Protein AF-0000000081257339 (afdb_homodimer)

Secondary structure (DSSP, 8-state):
----S-EEE--SSHHHHHHHHHHHHHHHHHHHHHT---EEEEEEEEEEEEEEEEEEEEEEEEEETTEEEEEEEEEEEEGGGTEEEEEEEEE------------TT----/----S-EEE--SSHHHHHHHHHHHHHHHHHHHHHT---EEEEEEEEEEEEEEEEEEEEEEEEEETTEEEEEEEEEEEEGGGTEEEEEEEEE---------------S--

InterPro domains:
  IPR000010 Cystatin domain [PF00031] (5-92)
  IPR000010 Cystatin domain [SM00043] (2-92)
  IPR000010 Cystatin domain [cd00042] (5-90)
  IPR018073 Proteinase inhibitor I25, cystatin, conserved site [PS00287] (48-61)
  IPR027214 Cystatin [PTHR11413] (2-95)
  IPR046350 Cystatin superfamily [SSF54403] (3-93)

pLDDT: mean 81.62, std 23.86, range [21.56, 98.75]

Nearest PDB structures (foldseek):
  4tx4-assembly1_B  TM=5.744E-01  e=1.547E-09  Vigna unguiculata
  6vlp-assembly1_A  TM=6.249E-01  e=9.585E-09  Humulus lupulus
  6qoz-assembly1_C  TM=5.226E-01  e=5.552E-07  synthetic construct
  4lzi-assembly1_A  TM=4.523E-01  e=8.381E-07  Solanum tuberosum
  7vww-assembly2_C  TM=5.920E-01  e=5.695E-03  Dioscoreophyllum cumminsii

Foldseek 3Di:
DPPAQDKDWDDDDVVQVVVLVVVVVVVVVVCVVPVDDDDDDGDDTDIDGDDDADKDWDWDWDDDVRDIFIKIWIKGDDPVVRDIDTPDIDTPPPPVVPPPPPCVVVPDD/DPPPQDKDWDDDDVVQVVVLVVVVVVVVVVCVVPVDDDDDDGDDTDIDGDDDADKDWDWDWDDDVRDIFIKIWIKGDDPVVRDIDTPDIGTPPCPVPPPPPPVPCVPDD

Organism: NCBI:txid444605

Structure (mmCIF, N/CA/C/O backbone):
data_AF-0000000081257339-model_v1
#
loop_
_entity.id
_entity.type
_entity.pdbx_description
1 polymer 'Cysteine proteinase inhibitor'
#
loop_
_atom_site.group_PDB
_atom_site.id
_atom_site.type_symbol
_atom_site.label_atom_id
_atom_site.label_alt_id
_atom_site.label_comp_id
_atom_site.label_asym_id
_atom_site.label_entity_id
_atom_site.label_seq_id
_atom_site.pdbx_PDB_ins_code
_atom_site.Cartn_x
_atom_site.Cartn_y
_atom_site.Cartn_z
_atom_site.occupancy
_atom_site.B_iso_or_equiv
_atom_site.auth_seq_id
_atom_site.auth_comp_id
_atom_site.auth_asym_id
_atom_site.auth_atom_id
_atom_site.pdbx_PDB_model_num
ATOM 1 N N . MET A 1 1 ? 4.977 6.871 -24.891 1 26.73 1 MET A N 1
ATOM 2 C CA . MET A 1 1 ? 4.746 7.691 -23.703 1 26.73 1 MET A CA 1
ATOM 3 C C . MET A 1 1 ? 5.098 6.926 -22.438 1 26.73 1 MET A C 1
ATOM 5 O O . MET A 1 1 ? 4.707 5.766 -22.281 1 26.73 1 MET A O 1
ATOM 9 N N . ALA A 1 2 ? 6.262 7.129 -21.812 1 33.34 2 ALA A N 1
ATOM 10 C CA . ALA A 1 2 ? 6.918 6.379 -20.75 1 33.34 2 ALA A CA 1
ATOM 11 C C . ALA A 1 2 ? 5.926 5.992 -19.656 1 33.34 2 ALA A C 1
ATOM 13 O O . ALA A 1 2 ? 5.363 6.859 -18.984 1 33.34 2 ALA A O 1
ATOM 14 N N . THR A 1 3 ? 5.117 5.172 -19.922 1 38.06 3 THR A N 1
ATOM 15 C CA . THR A 1 3 ? 4.074 4.855 -18.953 1 38.06 3 THR A CA 1
ATOM 16 C C . THR A 1 3 ? 4.668 4.711 -17.547 1 38.06 3 THR A C 1
ATOM 18 O O . THR A 1 3 ? 5.52 3.852 -17.312 1 38.06 3 THR A O 1
ATOM 21 N N . VAL A 1 4 ? 4.934 5.699 -16.719 1 43.47 4 VAL A N 1
ATOM 22 C CA . VAL A 1 4 ? 5.383 5.852 -15.336 1 43.47 4 VAL A CA 1
ATOM 23 C C . VAL A 1 4 ? 5.023 4.602 -14.531 1 43.47 4 VAL A C 1
ATOM 25 O O . VAL A 1 4 ? 4.273 3.746 -15.008 1 43.47 4 VAL A O 1
ATOM 28 N N . GLY A 1 5 ? 5.402 4.523 -13.258 1 58.09 5 GLY A N 1
ATOM 29 C CA . GLY A 1 5 ? 5.238 3.488 -12.258 1 58.09 5 GLY A CA 1
ATOM 30 C C . GLY A 1 5 ? 3.934 2.727 -12.391 1 58.09 5 GLY A C 1
ATOM 31 O O . GLY A 1 5 ? 3.371 2.268 -11.391 1 58.09 5 GLY A O 1
ATOM 32 N N . GLY A 1 6 ? 3.471 2.83 -13.578 1 68.69 6 GLY A N 1
ATOM 33 C CA . GLY A 1 6 ? 2.152 2.236 -13.727 1 68.69 6 GLY A CA 1
ATOM 34 C C . GLY A 1 6 ? 2.174 0.72 -13.719 1 68.69 6 GLY A C 1
ATOM 35 O O . GLY A 1 6 ? 3.244 0.11 -13.68 1 68.69 6 GLY A O 1
ATOM 36 N N . ILE A 1 7 ? 1.104 0.13 -13.5 1 75.06 7 ILE A N 1
ATOM 37 C CA . ILE A 1 7 ? 0.85 -1.307 -13.5 1 75.06 7 ILE A CA 1
ATOM 38 C C . ILE A 1 7 ? 0.965 -1.849 -14.922 1 75.06 7 ILE A C 1
ATOM 40 O O . ILE A 1 7 ? 0.43 -1.258 -15.867 1 75.06 7 ILE A O 1
ATOM 44 N N . THR A 1 8 ? 1.894 -2.807 -15.156 1 83.5 8 THR A N 1
ATOM 45 C CA . THR A 1 8 ? 2.02 -3.484 -16.438 1 83.5 8 THR A CA 1
ATOM 46 C C . THR A 1 8 ? 1.737 -4.977 -16.297 1 83.5 8 THR A C 1
ATOM 48 O O . THR A 1 8 ? 1.98 -5.559 -15.234 1 83.5 8 THR A O 1
ATOM 51 N N . GLU A 1 9 ? 1.034 -5.484 -17.297 1 82 9 GLU A N 1
ATOM 52 C CA . GLU A 1 9 ? 0.846 -6.93 -17.312 1 82 9 GLU A CA 1
ATOM 53 C C . GLU A 1 9 ? 2.17 -7.656 -17.531 1 82 9 GLU A C 1
ATOM 55 O O . GLU A 1 9 ? 3.01 -7.203 -18.312 1 82 9 GLU A O 1
ATOM 60 N N . VAL A 1 10 ? 2.271 -8.641 -16.703 1 79.25 10 VAL A N 1
ATOM 61 C CA . VAL A 1 10 ? 3.451 -9.469 -16.922 1 79.25 10 VAL A CA 1
ATOM 62 C C . VAL A 1 10 ? 3.189 -10.453 -18.062 1 79.25 10 VAL A C 1
ATOM 64 O O . VAL A 1 10 ? 2.242 -11.234 -18 1 79.25 10 VAL A O 1
ATOM 67 N N . GLU A 1 11 ? 3.729 -10.109 -19.266 1 67.31 11 GLU A N 1
ATOM 68 C CA . GLU A 1 11 ? 3.545 -10.992 -20.422 1 67.31 11 GLU A CA 1
ATOM 69 C C . GLU A 1 11 ? 4.789 -11.836 -20.672 1 67.31 11 GLU A C 1
ATOM 71 O O . GLU A 1 11 ? 5.91 -11.406 -20.375 1 67.31 11 GLU A O 1
ATOM 76 N N . GLY A 1 12 ? 4.609 -13.203 -20.938 1 61.34 12 GLY A N 1
ATOM 77 C CA . GLY A 1 12 ? 5.664 -14.039 -21.5 1 61.34 12 GLY A CA 1
ATOM 78 C C . GLY A 1 12 ? 6.074 -15.172 -20.578 1 61.34 12 GLY A C 1
ATOM 79 O O . GLY A 1 12 ? 5.785 -15.148 -19.391 1 61.34 12 GLY A O 1
ATOM 80 N N . SER A 1 13 ? 6.695 -16.188 -21.219 1 57.25 13 SER A N 1
ATOM 81 C CA . SER A 1 13 ? 7.098 -17.453 -20.625 1 57.25 13 SER A CA 1
ATOM 82 C C . SER A 1 13 ? 8.148 -17.25 -19.531 1 57.25 13 SER A C 1
ATOM 84 O O . SER A 1 13 ? 8.156 -17.969 -18.531 1 57.25 13 SER A O 1
ATOM 86 N N . ALA A 1 14 ? 9.18 -16.562 -19.969 1 52.47 14 ALA A N 1
ATOM 87 C CA . ALA A 1 14 ? 10.289 -16.391 -19.031 1 52.47 14 ALA A CA 1
ATOM 88 C C . ALA A 1 14 ? 9.805 -15.82 -17.703 1 52.47 14 ALA A C 1
ATOM 90 O O . ALA A 1 14 ? 10.242 -16.266 -16.641 1 52.47 14 ALA A O 1
ATOM 91 N N . ASN A 1 15 ? 8.766 -15.086 -17.672 1 68.12 15 ASN A N 1
ATOM 92 C CA . ASN A 1 15 ? 8.273 -14.406 -16.469 1 68.12 15 ASN A CA 1
ATOM 93 C C . ASN A 1 15 ? 7.316 -15.297 -15.68 1 68.12 15 ASN A C 1
ATOM 95 O O . ASN A 1 15 ? 7.043 -15.031 -14.508 1 68.12 15 ASN A O 1
ATOM 99 N N . SER A 1 16 ? 7.434 -16.422 -16.344 1 81.75 16 SER A N 1
ATOM 100 C CA . SER A 1 16 ? 6.477 -17.344 -15.742 1 81.75 16 SER A CA 1
ATOM 101 C C . SER A 1 16 ? 7.094 -18.109 -14.57 1 81.75 16 SER A C 1
ATOM 103 O O . SER A 1 16 ? 6.453 -18.266 -13.531 1 81.75 16 SER A O 1
ATOM 105 N N . LEU A 1 17 ? 8.414 -18.391 -14.734 1 88.44 17 LEU A N 1
ATOM 106 C CA . LEU A 1 17 ? 9.047 -19.125 -13.641 1 88.44 17 LEU A CA 1
ATOM 107 C C . LEU A 1 17 ? 9.172 -18.25 -12.398 1 88.44 17 LEU A C 1
ATOM 109 O O . LEU A 1 17 ? 8.953 -18.703 -11.273 1 88.44 17 LEU A O 1
ATOM 113 N N . GLU A 1 18 ? 9.586 -17.016 -12.617 1 92.44 18 GLU A N 1
ATOM 114 C CA . GLU A 1 18 ? 9.719 -16.078 -11.508 1 92.44 18 GLU A CA 1
ATOM 115 C C . GLU A 1 18 ? 8.367 -15.844 -10.828 1 92.44 18 GLU A C 1
ATOM 117 O O . GLU A 1 18 ? 8.273 -15.875 -9.602 1 92.44 18 GLU A O 1
ATOM 122 N N . ILE A 1 19 ? 7.41 -15.719 -11.641 1 95.88 19 ILE A N 1
ATOM 123 C CA . ILE A 1 19 ? 6.074 -15.438 -11.117 1 95.88 19 ILE A CA 1
ATOM 124 C C . ILE A 1 19 ? 5.559 -16.656 -10.359 1 95.88 19 ILE A C 1
ATOM 126 O O . ILE A 1 19 ? 4.957 -16.531 -9.289 1 95.88 19 ILE A O 1
ATOM 130 N N . ASP A 1 20 ? 5.84 -17.812 -10.922 1 96.12 20 ASP A N 1
ATOM 131 C CA . ASP A 1 20 ? 5.461 -19.047 -10.219 1 96.12 20 ASP A CA 1
ATOM 132 C C . ASP A 1 20 ? 6.148 -19.125 -8.859 1 96.12 20 ASP A C 1
ATOM 134 O O . ASP A 1 20 ? 5.523 -19.516 -7.867 1 96.12 20 ASP A O 1
ATOM 138 N N . SER A 1 21 ? 7.355 -18.797 -8.898 1 96.75 21 SER A N 1
ATOM 139 C CA . SER A 1 21 ? 8.117 -18.828 -7.652 1 96.75 21 SER A CA 1
ATOM 140 C C . SER A 1 21 ? 7.543 -17.859 -6.621 1 96.75 21 SER A C 1
ATOM 142 O O . SER A 1 21 ? 7.438 -18.203 -5.438 1 96.75 21 SER A O 1
ATOM 144 N N . LEU A 1 22 ? 7.199 -16.688 -7.062 1 97.69 22 LEU A N 1
ATOM 145 C CA . LEU A 1 22 ? 6.621 -15.703 -6.156 1 97.69 22 LEU A CA 1
ATOM 146 C C . LEU A 1 22 ? 5.266 -16.172 -5.641 1 97.69 22 LEU A C 1
ATOM 148 O O . LEU A 1 22 ? 4.934 -15.953 -4.469 1 97.69 22 LEU A O 1
ATOM 152 N N . ALA A 1 23 ? 4.496 -16.828 -6.488 1 97.69 23 ALA A N 1
ATOM 153 C CA . ALA A 1 23 ? 3.211 -17.375 -6.066 1 97.69 23 ALA A CA 1
ATOM 154 C C . ALA A 1 23 ? 3.398 -18.453 -5.008 1 97.69 23 ALA A C 1
ATOM 156 O O . ALA A 1 23 ? 2.697 -18.469 -3.994 1 97.69 23 ALA A O 1
ATOM 157 N N . ARG A 1 24 ? 4.348 -19.281 -5.23 1 98.25 24 ARG A N 1
ATOM 158 C CA . ARG A 1 24 ? 4.648 -20.328 -4.262 1 98.25 24 ARG A CA 1
ATOM 159 C C . ARG A 1 24 ? 5.098 -19.734 -2.932 1 98.25 24 ARG A C 1
ATOM 161 O O . ARG A 1 24 ? 4.672 -20.188 -1.866 1 98.25 24 ARG A O 1
ATOM 168 N N . PHE A 1 25 ? 5.883 -18.781 -3.074 1 98.69 25 PHE A N 1
ATOM 169 C CA . PHE A 1 25 ? 6.324 -18.094 -1.87 1 98.69 25 PHE A CA 1
ATOM 170 C C . PHE A 1 25 ? 5.137 -17.547 -1.092 1 98.69 25 PHE A C 1
ATOM 172 O O . PHE A 1 25 ? 5.09 -17.641 0.135 1 98.69 25 PHE A O 1
ATOM 179 N N . ALA A 1 26 ? 4.238 -16.922 -1.753 1 98.69 26 ALA A N 1
ATOM 180 C CA . ALA A 1 26 ? 3.061 -16.328 -1.114 1 98.69 26 ALA A CA 1
ATOM 181 C C . ALA A 1 26 ? 2.215 -17.406 -0.437 1 98.69 26 ALA A C 1
ATOM 183 O O . ALA A 1 26 ? 1.747 -17.219 0.689 1 98.69 26 ALA A O 1
ATOM 184 N N . VAL A 1 27 ? 2.064 -18.5 -1.093 1 98.75 27 VAL A N 1
ATOM 185 C CA . VAL A 1 27 ? 1.274 -19.594 -0.548 1 98.75 27 VAL A CA 1
ATOM 186 C C . VAL A 1 27 ? 1.96 -20.156 0.694 1 98.75 27 VAL A C 1
ATOM 188 O O . VAL A 1 27 ? 1.315 -20.375 1.725 1 98.75 27 VAL A O 1
ATOM 191 N N . ASP A 1 28 ? 3.271 -20.328 0.581 1 98.56 28 ASP A N 1
ATOM 192 C CA . ASP A 1 28 ? 4.035 -20.859 1.71 1 98.56 28 ASP A CA 1
ATOM 193 C C . ASP A 1 28 ? 3.953 -19.906 2.91 1 98.56 28 ASP A C 1
ATOM 195 O O . ASP A 1 28 ? 3.787 -20.359 4.047 1 98.56 28 ASP A O 1
ATOM 199 N N . ASP A 1 29 ? 4.102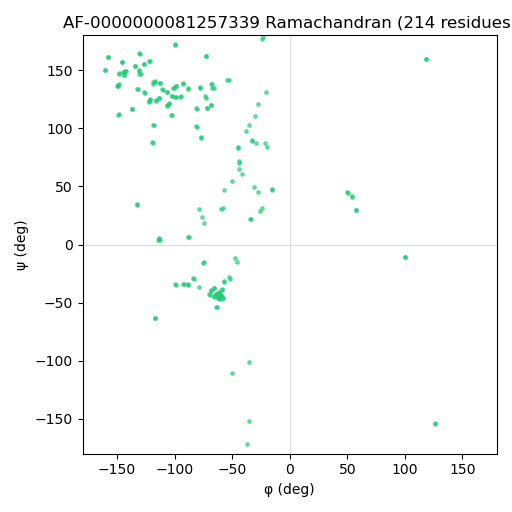 -18.688 2.68 1 98.44 29 ASP A N 1
ATOM 200 C CA . ASP A 1 29 ? 4.02 -17.688 3.736 1 98.44 29 ASP A CA 1
ATOM 201 C C . ASP A 1 29 ? 2.652 -17.719 4.418 1 98.44 29 ASP A C 1
ATOM 203 O O . ASP A 1 29 ? 2.562 -17.672 5.645 1 98.44 29 ASP A O 1
ATOM 207 N N . TYR A 1 30 ? 1.636 -17.812 3.645 1 98.25 30 TYR A N 1
ATOM 208 C CA . TYR A 1 30 ? 0.278 -17.891 4.172 1 98.25 30 TYR A CA 1
ATOM 209 C C . TYR A 1 30 ? 0.088 -19.141 5.016 1 98.25 30 TYR A C 1
ATOM 211 O O . TYR A 1 30 ? -0.471 -19.078 6.113 1 98.25 30 TYR A O 1
ATOM 219 N N . ASN A 1 31 ? 0.562 -20.203 4.465 1 98.25 31 ASN A N 1
ATOM 220 C CA . ASN A 1 31 ? 0.445 -21.453 5.191 1 98.25 31 ASN A CA 1
ATOM 221 C C . ASN A 1 31 ? 1.169 -21.391 6.535 1 98.25 31 ASN A C 1
ATOM 223 O O . ASN A 1 31 ? 0.64 -21.844 7.551 1 98.25 31 ASN A O 1
ATOM 227 N N . LYS A 1 32 ? 2.342 -20.906 6.473 1 98.06 32 LYS A N 1
ATOM 228 C CA . LYS A 1 32 ? 3.135 -20.797 7.691 1 98.06 32 LYS A CA 1
ATOM 229 C C . LYS A 1 32 ? 2.428 -19.938 8.734 1 98.06 32 LYS A C 1
ATOM 231 O O . LYS A 1 32 ? 2.408 -20.281 9.922 1 98.06 32 LYS A O 1
ATOM 236 N N . LYS A 1 33 ? 1.811 -18.922 8.406 1 97.19 33 LYS A N 1
ATOM 237 C CA . LYS A 1 33 ? 1.209 -17.953 9.32 1 97.19 33 LYS A CA 1
ATOM 238 C C . LYS A 1 33 ? -0.166 -18.422 9.789 1 97.19 33 LYS A C 1
ATOM 240 O O . LYS A 1 33 ? -0.603 -18.062 10.883 1 97.19 33 LYS A O 1
ATOM 245 N N . HIS A 1 34 ? -0.823 -19.156 8.969 1 96.06 34 HIS A N 1
ATOM 246 C CA . HIS A 1 34 ? -2.203 -19.516 9.281 1 96.06 34 HIS A CA 1
ATOM 247 C C . HIS A 1 34 ? -2.338 -21.016 9.555 1 96.06 34 HIS A C 1
ATOM 249 O O . HIS A 1 34 ? -3.445 -21.5 9.789 1 96.06 34 HIS A O 1
ATOM 255 N N . ASN A 1 35 ? -1.359 -21.656 9.555 1 96.12 35 ASN A N 1
ATOM 256 C CA . ASN A 1 35 ? -1.378 -23.109 9.742 1 96.12 35 ASN A CA 1
ATOM 257 C C . ASN A 1 35 ? -2.307 -23.781 8.734 1 96.12 35 ASN A C 1
ATOM 259 O O . ASN A 1 35 ? -3.135 -24.609 9.117 1 96.12 35 ASN A O 1
ATOM 263 N N . SER A 1 36 ? -2.246 -23.312 7.566 1 96 36 SER A N 1
ATOM 264 C CA . SER A 1 36 ? -3.004 -23.875 6.457 1 96 36 SER A CA 1
ATOM 265 C C . SER A 1 36 ? -2.129 -24.797 5.598 1 96 36 SER A C 1
ATOM 267 O O . SER A 1 36 ? -0.928 -24.922 5.844 1 96 36 SER A O 1
ATOM 269 N N . MET A 1 37 ? -2.756 -25.484 4.656 1 96.88 37 MET A N 1
ATOM 270 C CA . MET A 1 37 ? -2.023 -26.422 3.803 1 96.88 37 MET A CA 1
ATOM 271 C C . MET A 1 37 ? -2.391 -26.219 2.336 1 96.88 37 MET A C 1
ATOM 273 O O . MET A 1 37 ? -2.543 -27.188 1.592 1 96.88 37 MET A O 1
ATOM 277 N N . LEU A 1 38 ? -2.641 -25.031 1.979 1 98 38 LEU A N 1
ATOM 278 C CA . LEU A 1 38 ? -2.9 -24.734 0.574 1 98 38 LEU A CA 1
ATOM 279 C C . LEU A 1 38 ? -1.775 -25.266 -0.31 1 98 38 LEU A C 1
ATOM 281 O O . LEU A 1 38 ? -0.603 -25.203 0.065 1 98 38 LEU A O 1
ATOM 285 N N . GLU A 1 39 ? -2.184 -25.781 -1.492 1 98.19 39 GLU A N 1
ATOM 286 C CA . GLU A 1 39 ? -1.21 -26.25 -2.475 1 98.19 39 GLU A CA 1
ATOM 287 C C . GLU A 1 39 ? -1.277 -25.422 -3.754 1 98.19 39 GLU A C 1
ATOM 289 O O . GLU A 1 39 ? -2.32 -25.359 -4.406 1 98.19 39 GLU A O 1
ATOM 294 N N . PHE A 1 40 ? -0.16 -24.891 -4.113 1 98.06 40 PHE A N 1
ATOM 295 C CA . PHE A 1 40 ? -0.082 -24.094 -5.332 1 98.06 40 PHE A CA 1
ATOM 296 C C . PHE A 1 40 ? -0.265 -24.969 -6.566 1 98.06 40 PHE A C 1
ATOM 298 O O . PHE A 1 40 ? 0.298 -26.062 -6.645 1 98.06 40 PHE A O 1
ATOM 305 N N . LYS A 1 41 ? -1.06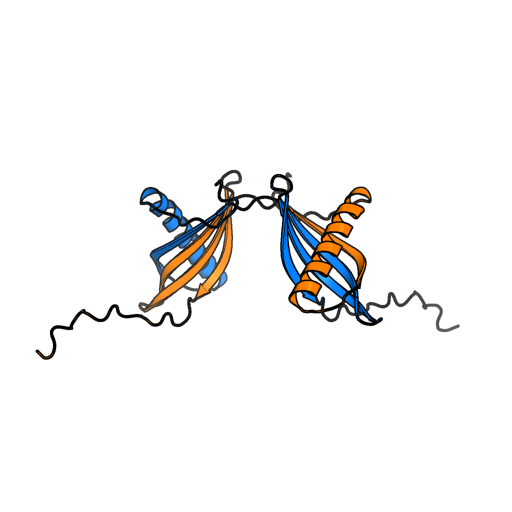1 -24.406 -7.523 1 97.06 41 LYS A N 1
ATOM 306 C CA . LYS A 1 41 ? -1.25 -25.156 -8.766 1 97.06 41 LYS A CA 1
ATOM 307 C C . LYS A 1 41 ? -0.692 -24.391 -9.961 1 97.06 41 LYS A C 1
ATOM 309 O O . LYS A 1 41 ? 0.23 -24.859 -10.633 1 97.06 41 LYS A O 1
ATOM 314 N N . LYS A 1 42 ? -1.271 -23.203 -10.242 1 95.25 42 LYS A N 1
ATOM 315 C CA . LYS A 1 42 ? -0.812 -22.422 -11.391 1 95.25 42 LYS A CA 1
ATOM 316 C C . LYS A 1 42 ? -1.17 -20.953 -11.234 1 95.25 42 LYS A C 1
ATOM 318 O O . LYS A 1 42 ? -2.107 -20.609 -10.508 1 95.25 42 LYS A O 1
ATOM 323 N N . VAL A 1 43 ? -0.447 -20.172 -12.023 1 95.75 43 VAL A N 1
ATOM 324 C CA . VAL A 1 43 ? -0.749 -18.75 -12.109 1 95.75 43 VAL A CA 1
ATOM 325 C C . VAL A 1 43 ? -1.797 -18.5 -13.188 1 95.75 43 VAL A C 1
ATOM 327 O O . VAL A 1 43 ? -1.726 -19.078 -14.273 1 95.75 43 VAL A O 1
ATOM 330 N N . LEU A 1 44 ? -2.811 -17.672 -12.836 1 93.94 44 LEU A N 1
ATOM 331 C CA . LEU A 1 44 ? -3.844 -17.312 -13.805 1 93.94 44 LEU A CA 1
ATOM 332 C C . LEU A 1 44 ? -3.566 -15.945 -14.422 1 93.94 44 LEU A C 1
ATOM 334 O O . LEU A 1 44 ? -3.861 -15.719 -15.594 1 93.94 44 LEU A O 1
ATOM 338 N N . ASN A 1 45 ? -3.031 -15.07 -13.68 1 92.44 45 ASN A N 1
ATOM 339 C CA . ASN A 1 45 ? -2.736 -13.711 -14.109 1 92.44 45 ASN A CA 1
ATOM 340 C C . ASN A 1 45 ? -1.688 -13.055 -13.211 1 92.44 45 ASN A C 1
ATOM 342 O O . ASN A 1 45 ? -1.577 -13.391 -12.031 1 92.44 45 ASN A O 1
ATOM 346 N N . ALA A 1 46 ? -0.944 -12.156 -13.883 1 94.19 46 ALA A N 1
ATOM 347 C CA . ALA A 1 46 ? 0.055 -11.422 -13.102 1 94.19 46 ALA A CA 1
ATOM 348 C C . ALA A 1 46 ? 0.264 -10.016 -13.664 1 94.19 46 ALA A C 1
ATOM 350 O O . ALA A 1 46 ? 0.307 -9.828 -14.883 1 94.19 46 ALA A O 1
ATOM 351 N N . LYS A 1 47 ? 0.358 -9.07 -12.758 1 93.44 47 LYS A N 1
ATOM 352 C CA . LYS A 1 47 ? 0.743 -7.691 -13.055 1 93.44 47 LYS A CA 1
ATOM 353 C C . LYS A 1 47 ? 1.905 -7.242 -12.18 1 93.44 47 LYS A C 1
ATOM 355 O O . LYS A 1 47 ? 2.146 -7.816 -11.117 1 93.44 47 LYS A O 1
ATOM 360 N N . GLN A 1 48 ? 2.574 -6.305 -12.727 1 92.5 48 GLN A N 1
ATOM 361 C CA . GLN A 1 48 ? 3.68 -5.758 -11.945 1 92.5 48 GLN A CA 1
ATOM 362 C C . GLN A 1 48 ? 3.635 -4.234 -11.914 1 92.5 48 GLN A C 1
ATOM 364 O O . GLN A 1 48 ? 3.191 -3.602 -12.883 1 92.5 48 GLN A O 1
ATOM 369 N N . GLN A 1 49 ? 4.125 -3.641 -10.82 1 90.44 49 GLN A N 1
ATOM 370 C CA . GLN A 1 49 ? 4.227 -2.199 -10.625 1 90.44 49 GLN A CA 1
ATOM 371 C C . GLN A 1 49 ? 5.566 -1.818 -10.008 1 90.44 49 GLN A C 1
ATOM 373 O O . GLN A 1 49 ? 5.91 -2.289 -8.922 1 90.44 49 GLN A O 1
ATOM 378 N N . VAL A 1 50 ? 6.215 -1.094 -10.828 1 90.94 50 VAL A N 1
ATOM 379 C CA . VAL A 1 50 ? 7.449 -0.562 -10.266 1 90.94 50 VAL A CA 1
ATOM 380 C C . VAL A 1 50 ? 7.125 0.522 -9.242 1 90.94 50 VAL A C 1
ATOM 382 O O . VAL A 1 50 ? 6.469 1.517 -9.562 1 90.94 50 VAL A O 1
ATOM 385 N N . VAL A 1 51 ? 7.551 0.181 -8.039 1 90.62 51 VAL A N 1
ATOM 386 C CA . VAL A 1 51 ? 7.312 1.125 -6.953 1 90.62 51 VAL A CA 1
ATOM 387 C C . VAL A 1 51 ? 8.617 1.83 -6.586 1 90.62 51 VAL A C 1
ATOM 389 O O . VAL A 1 51 ? 9.625 1.178 -6.32 1 90.62 51 VAL A O 1
ATOM 392 N N . ALA A 1 52 ? 8.57 3.205 -6.699 1 91.94 52 ALA A N 1
ATOM 393 C CA . ALA A 1 52 ? 9.711 4.039 -6.332 1 91.94 52 ALA A CA 1
ATOM 394 C C . ALA A 1 52 ? 9.25 5.355 -5.715 1 91.94 52 ALA A C 1
ATOM 396 O O . ALA A 1 52 ? 8.18 5.867 -6.055 1 91.94 52 ALA A O 1
ATOM 397 N N . GLY A 1 53 ? 10.125 5.832 -4.781 1 93.94 53 GLY A N 1
ATOM 398 C CA . GLY A 1 53 ? 9.812 7.086 -4.117 1 93.94 53 GLY A CA 1
ATOM 399 C C . GLY A 1 53 ? 9.82 6.984 -2.605 1 93.94 53 GLY A C 1
ATOM 400 O O . GLY A 1 53 ? 10.57 6.184 -2.039 1 93.94 53 GLY A O 1
ATOM 401 N N . THR A 1 54 ? 9.055 7.883 -2.045 1 93.56 54 THR A N 1
ATOM 402 C CA . THR A 1 54 ? 8.961 7.914 -0.589 1 93.56 54 THR A CA 1
ATOM 403 C C . THR A 1 54 ? 7.5 7.984 -0.144 1 93.56 54 THR A C 1
ATOM 405 O O . THR A 1 54 ? 6.703 8.734 -0.716 1 93.56 54 THR A O 1
ATOM 408 N N . VAL A 1 55 ? 7.242 7.133 0.811 1 94.19 55 VAL A N 1
ATOM 409 C CA . VAL A 1 55 ? 5.934 7.227 1.451 1 94.19 55 VAL A CA 1
ATOM 410 C C . VAL A 1 55 ? 6.066 7.93 2.799 1 94.19 55 VAL A C 1
ATOM 412 O O . VAL A 1 55 ? 6.898 7.551 3.627 1 94.19 55 VAL A O 1
ATOM 415 N N . TYR A 1 56 ? 5.227 8.938 2.938 1 95.69 56 TYR A N 1
ATOM 416 C CA . TYR A 1 56 ? 5.188 9.672 4.199 1 95.69 56 TYR A CA 1
ATOM 417 C C . TYR A 1 56 ? 3.928 9.336 4.988 1 95.69 56 TYR A C 1
ATOM 419 O O . TYR A 1 56 ? 2.824 9.336 4.438 1 95.69 56 TYR A O 1
ATOM 427 N N . TYR A 1 57 ? 4.164 9.039 6.227 1 96.31 57 TYR A N 1
ATOM 428 C CA . TYR A 1 57 ? 3.092 8.875 7.199 1 96.31 57 TYR A CA 1
ATOM 429 C C . TYR A 1 57 ? 2.99 10.102 8.102 1 96.31 57 TYR A C 1
ATOM 431 O O . TYR A 1 57 ? 3.857 10.32 8.953 1 96.31 57 TYR A O 1
ATOM 439 N N . ILE A 1 58 ? 1.923 10.812 7.922 1 96.5 58 ILE A N 1
ATOM 440 C CA . ILE A 1 58 ? 1.857 12.102 8.594 1 96.5 58 ILE A CA 1
ATOM 441 C C . ILE A 1 58 ? 0.626 12.156 9.492 1 96.5 58 ILE A C 1
ATOM 443 O O . ILE A 1 58 ? -0.49 11.883 9.047 1 96.5 58 ILE A O 1
ATOM 447 N N . THR A 1 59 ? 0.85 12.406 10.781 1 96.56 59 THR A N 1
ATOM 448 C CA . THR A 1 59 ? -0.218 12.727 11.727 1 96.56 59 THR A CA 1
ATOM 449 C C . THR A 1 59 ? -0.313 14.234 11.938 1 96.56 59 THR A C 1
ATOM 451 O O . THR A 1 59 ? 0.693 14.898 12.219 1 96.56 59 THR A O 1
ATOM 454 N N . PHE A 1 60 ? -1.517 14.703 11.75 1 96.44 60 PHE A N 1
ATOM 455 C CA . PHE A 1 60 ? -1.652 16.156 11.812 1 96.44 60 PHE A CA 1
ATOM 456 C C . PHE A 1 60 ? -2.996 16.547 12.406 1 96.44 60 PHE A C 1
ATOM 458 O O . PHE A 1 60 ? -3.936 15.75 12.422 1 96.44 60 PHE A O 1
ATOM 465 N N . GLU A 1 61 ? -3.037 17.719 12.914 1 97.12 61 GLU A N 1
ATOM 466 C CA . GLU A 1 61 ? -4.246 18.328 13.477 1 97.12 61 GLU A CA 1
ATOM 467 C C . GLU A 1 61 ? -4.98 19.156 12.43 1 97.12 61 GLU A C 1
ATOM 469 O O . GLU A 1 61 ? -4.355 19.875 11.648 1 97.12 61 GLU A O 1
ATOM 474 N N . VAL A 1 62 ? -6.281 19.031 12.445 1 97.88 62 VAL A N 1
ATOM 475 C CA . VAL A 1 62 ? -7.133 19.875 11.625 1 97.88 62 VAL A CA 1
ATOM 476 C C . VAL A 1 62 ? -8.25 20.484 12.477 1 97.88 62 VAL A C 1
ATOM 478 O O . VAL A 1 62 ? -8.5 20.016 13.594 1 97.88 62 VAL A O 1
ATOM 481 N N . THR A 1 63 ? -8.844 21.516 11.867 1 97.5 63 THR A N 1
ATOM 482 C CA . THR A 1 63 ? -10.109 22 12.414 1 97.5 63 THR A CA 1
ATOM 483 C C . THR A 1 63 ? -11.266 21.672 11.469 1 97.5 63 THR A C 1
ATOM 485 O O . THR A 1 63 ? -11.117 21.766 10.25 1 97.5 63 THR A O 1
ATOM 488 N N . ASP A 1 64 ? -12.258 21.172 11.992 1 95.25 64 ASP A N 1
ATOM 489 C CA . ASP A 1 64 ? -13.523 20.906 11.32 1 95.25 64 ASP A CA 1
ATOM 490 C C . ASP A 1 64 ? -14.664 21.703 11.961 1 95.25 64 ASP A C 1
ATOM 492 O O . ASP A 1 64 ? -15.219 21.297 12.984 1 95.25 64 ASP A O 1
ATOM 496 N N . GLY A 1 65 ? -15.055 22.766 11.312 1 93.56 65 GLY A N 1
ATOM 497 C CA . GLY A 1 65 ? -16.078 23.609 11.906 1 93.56 65 GLY A CA 1
ATOM 498 C C . GLY A 1 65 ? -15.703 24.125 13.281 1 93.56 65 GLY A C 1
ATOM 499 O O . GLY A 1 65 ? -16.531 24.156 14.188 1 93.56 65 GLY A O 1
ATOM 500 N N . GLY A 1 66 ? -14.516 24.312 13.578 1 92.44 66 GLY A N 1
ATOM 501 C CA . GLY A 1 66 ? -14.047 24.859 14.844 1 92.44 66 GLY A CA 1
ATOM 502 C C . GLY A 1 66 ? -13.555 23.812 15.812 1 92.44 66 GLY A C 1
ATOM 503 O O . GLY A 1 66 ? -12.984 24.125 16.859 1 92.44 66 GLY A O 1
ATOM 504 N N . HIS A 1 67 ? -13.789 22.5 15.547 1 95.31 67 HIS A N 1
ATOM 505 C CA . HIS A 1 67 ? -13.328 21.422 16.422 1 95.31 67 HIS A CA 1
ATOM 506 C C . HIS A 1 67 ? -12.039 20.797 15.891 1 95.31 67 HIS A C 1
ATOM 508 O O . HIS A 1 67 ? -11.914 20.531 14.695 1 95.31 67 HIS A O 1
ATOM 514 N N . LYS A 1 68 ? -11.164 20.594 16.906 1 95.81 68 LYS A N 1
ATOM 515 C CA . LYS A 1 68 ? -9.898 19.969 16.547 1 95.81 68 LYS A CA 1
ATOM 516 C C . LYS A 1 68 ? -10.062 18.469 16.359 1 95.81 68 LYS A C 1
ATOM 518 O O . LYS A 1 68 ? -10.75 17.797 17.141 1 95.81 68 LYS A O 1
ATOM 523 N N . LYS A 1 69 ? -9.453 18.031 15.289 1 96.38 69 LYS A N 1
ATOM 524 C CA . LYS A 1 69 ? -9.375 16.594 15.016 1 96.38 69 LYS A CA 1
ATOM 525 C C . LYS A 1 69 ? -7.965 16.203 14.586 1 96.38 69 LYS A C 1
ATOM 527 O O . LYS A 1 69 ? -7.191 17.031 14.109 1 96.38 69 LYS A O 1
ATOM 532 N N . VAL A 1 70 ? -7.641 14.961 14.836 1 97.19 70 VAL A N 1
ATOM 533 C CA . VAL A 1 70 ? -6.34 14.438 14.438 1 97.19 70 VAL A CA 1
ATOM 534 C C . VAL A 1 70 ? -6.516 13.367 13.359 1 97.19 70 VAL A C 1
ATOM 536 O O . VAL A 1 70 ? -7.305 12.43 13.531 1 97.19 70 VAL A O 1
ATOM 539 N N . TYR A 1 71 ? -5.824 13.594 12.289 1 97.88 71 TYR A N 1
ATOM 540 C CA . TYR A 1 71 ? -5.863 12.648 11.18 1 97.88 71 TYR A CA 1
ATOM 541 C C . TYR A 1 71 ? -4.469 12.133 10.852 1 97.88 71 TYR A C 1
ATOM 543 O O . TYR A 1 71 ? -3.467 12.742 11.227 1 97.88 71 TYR A O 1
ATOM 551 N N . GLU A 1 72 ? -4.457 11.031 10.234 1 97.81 72 GLU A N 1
ATOM 552 C CA . GLU A 1 72 ? -3.254 10.492 9.602 1 97.81 72 GLU A CA 1
ATOM 553 C C . GLU A 1 72 ? -3.441 10.336 8.102 1 97.81 72 GLU A C 1
ATOM 555 O O . GLU A 1 72 ? -4.504 9.906 7.641 1 97.81 72 GLU A O 1
ATOM 560 N N . ALA A 1 73 ? -2.398 10.703 7.414 1 98.25 73 ALA A N 1
ATOM 561 C CA . ALA A 1 73 ? -2.381 10.484 5.969 1 98.25 73 ALA A CA 1
ATOM 562 C C . ALA A 1 73 ? -1.099 9.773 5.539 1 98.25 73 ALA A C 1
ATOM 564 O O . ALA A 1 73 ? -0.045 9.953 6.152 1 98.25 73 ALA A O 1
ATOM 565 N N . LYS A 1 74 ? -1.22 8.938 4.516 1 97.12 74 LYS A N 1
ATOM 566 C CA . LYS A 1 74 ? -0.098 8.367 3.777 1 97.12 74 LYS A CA 1
ATOM 567 C C . LYS A 1 74 ? 0.044 9.008 2.4 1 97.12 74 LYS A C 1
ATOM 569 O O . LYS A 1 74 ? -0.881 8.953 1.588 1 97.12 74 LYS A O 1
ATOM 574 N N . VAL A 1 75 ? 1.196 9.609 2.205 1 97.88 75 VAL A N 1
ATOM 575 C CA . VAL A 1 75 ? 1.413 10.32 0.95 1 97.88 75 VAL A CA 1
ATOM 576 C C . VAL A 1 75 ? 2.625 9.734 0.227 1 97.88 75 VAL A C 1
ATOM 578 O O . VAL A 1 75 ? 3.711 9.641 0.804 1 97.88 75 VAL A O 1
ATOM 581 N N . TRP A 1 76 ? 2.371 9.32 -1.056 1 96.62 76 TRP A N 1
ATOM 582 C CA . TRP A 1 76 ? 3.441 8.805 -1.903 1 96.62 76 TRP A CA 1
ATOM 583 C C . TRP A 1 76 ? 4.008 9.906 -2.795 1 96.62 76 TRP A C 1
ATOM 585 O O . TRP A 1 76 ? 3.256 10.594 -3.492 1 96.62 76 TRP A O 1
ATOM 595 N N . VAL A 1 77 ? 5.414 10.016 -2.693 1 96.38 77 VAL A N 1
ATOM 596 C CA . VAL A 1 77 ? 6.066 11.078 -3.443 1 96.38 77 VAL A CA 1
ATOM 597 C C . VAL A 1 77 ? 7.172 10.5 -4.32 1 96.38 77 VAL A C 1
ATOM 599 O O . VAL A 1 77 ? 7.953 9.656 -3.867 1 96.38 77 VAL A O 1
ATOM 602 N N . LYS A 1 78 ? 7.148 10.891 -5.602 1 94.88 78 LYS A N 1
ATOM 603 C CA . LYS A 1 78 ? 8.242 10.664 -6.539 1 94.88 78 LYS A CA 1
ATOM 604 C C . LYS A 1 78 ? 8.805 11.984 -7.062 1 94.88 78 LYS A C 1
ATOM 606 O O . LYS A 1 78 ? 8.383 12.477 -8.109 1 94.88 78 LYS A O 1
ATOM 611 N N . PRO A 1 79 ? 9.719 12.477 -6.34 1 92.81 79 PRO A N 1
ATOM 612 C CA . PRO A 1 79 ? 10.188 13.82 -6.672 1 92.81 79 PRO A CA 1
ATOM 613 C C . PRO A 1 79 ? 10.695 13.93 -8.109 1 92.81 79 PRO A C 1
ATOM 615 O O . PRO A 1 79 ? 10.523 14.969 -8.75 1 92.81 79 PRO A O 1
ATOM 618 N N . TRP A 1 80 ? 11.258 12.867 -8.633 1 92.44 80 TRP A N 1
ATOM 619 C CA . TRP A 1 80 ? 11.859 12.883 -9.961 1 92.44 80 TRP A CA 1
ATOM 620 C C . TRP A 1 80 ? 10.789 12.883 -11.047 1 92.44 80 TRP A C 1
ATOM 622 O O . TRP A 1 80 ? 11.07 13.203 -12.203 1 92.44 80 TRP A O 1
ATOM 632 N N . LEU A 1 81 ? 9.57 12.57 -10.711 1 92.5 81 LEU A N 1
ATOM 633 C CA . LEU A 1 81 ? 8.453 12.586 -11.648 1 92.5 81 LEU A CA 1
ATOM 634 C C . LEU A 1 81 ? 7.449 13.672 -11.289 1 92.5 81 LEU A C 1
ATOM 636 O O . LEU A 1 81 ? 6.379 13.758 -11.898 1 92.5 81 LEU A O 1
ATOM 640 N N . ASN A 1 82 ? 7.773 14.492 -10.281 1 93.25 82 ASN A N 1
ATOM 641 C CA . ASN A 1 82 ? 6.832 15.484 -9.781 1 93.25 82 ASN A CA 1
ATOM 642 C C . ASN A 1 82 ? 5.461 14.875 -9.5 1 93.25 82 ASN A C 1
ATOM 644 O O . ASN A 1 82 ? 4.438 15.422 -9.898 1 93.25 82 ASN A O 1
ATOM 648 N N . PHE A 1 83 ? 5.551 13.742 -8.852 1 94.75 83 PHE A N 1
ATOM 649 C CA . PHE A 1 83 ? 4.348 12.969 -8.547 1 94.75 83 PHE A CA 1
ATOM 650 C C . PHE A 1 83 ? 4.09 12.938 -7.051 1 94.75 83 PHE A C 1
ATOM 652 O O . PHE A 1 83 ? 5.016 12.766 -6.258 1 94.75 83 PHE A O 1
ATOM 659 N N . LYS A 1 84 ? 2.844 13.07 -6.621 1 96.56 84 LYS A N 1
ATOM 660 C CA . LYS A 1 84 ? 2.387 12.781 -5.262 1 96.56 84 LYS A CA 1
ATOM 661 C C . LYS A 1 84 ? 0.94 12.289 -5.266 1 96.56 84 LYS A C 1
ATOM 663 O O . LYS A 1 84 ? 0.139 12.711 -6.102 1 96.56 84 LYS A O 1
ATOM 668 N N . GLU A 1 85 ? 0.705 11.43 -4.316 1 96.94 85 GLU A N 1
ATOM 669 C CA . GLU A 1 85 ? -0.63 10.852 -4.203 1 96.94 85 GLU A CA 1
ATOM 670 C C . GLU A 1 85 ? -0.96 10.5 -2.756 1 96.94 85 GLU A C 1
ATOM 672 O O . GLU A 1 85 ? -0.128 9.938 -2.043 1 96.94 85 GLU A O 1
ATOM 677 N N . VAL A 1 86 ? -2.211 10.867 -2.422 1 98.19 86 VAL A N 1
ATOM 678 C CA . VAL A 1 86 ? -2.684 10.43 -1.113 1 98.19 86 VAL A CA 1
ATOM 679 C C . VAL A 1 86 ? -3.158 8.984 -1.194 1 98.19 86 VAL A C 1
ATOM 681 O O . VAL A 1 86 ? -4.105 8.672 -1.922 1 98.19 86 VAL A O 1
ATOM 684 N N . GLN A 1 87 ? -2.506 8.125 -0.491 1 96 87 GLN A N 1
ATOM 685 C CA . GLN A 1 87 ? -2.852 6.711 -0.514 1 96 87 GLN A CA 1
ATOM 686 C C . GLN A 1 87 ? -3.85 6.367 0.588 1 96 87 GLN A C 1
ATOM 688 O O . GLN A 1 87 ? -4.645 5.438 0.446 1 96 87 GLN A O 1
ATOM 693 N N . GLU A 1 88 ? -3.744 7.016 1.687 1 96.88 88 GLU A N 1
ATOM 694 C CA . GLU A 1 88 ? -4.637 6.824 2.826 1 96.88 88 GLU A CA 1
ATOM 695 C C . GLU A 1 88 ? -4.906 8.141 3.545 1 96.88 88 GLU A C 1
ATOM 697 O O . GLU A 1 88 ? -4.039 9.016 3.602 1 96.88 88 GLU A O 1
ATOM 702 N N . PHE A 1 89 ? -6.094 8.297 4.059 1 97.88 89 PHE A N 1
ATOM 703 C CA . PHE A 1 89 ? -6.539 9.422 4.875 1 97.88 89 PHE A CA 1
ATOM 704 C C . PHE A 1 89 ? -7.586 8.969 5.887 1 97.88 89 PHE A C 1
ATOM 706 O O . PHE A 1 89 ? -8.68 8.555 5.512 1 97.88 89 PHE A O 1
ATOM 713 N N . LYS A 1 90 ? -7.195 9.008 7.191 1 96.81 90 LYS A N 1
ATOM 714 C CA . LYS A 1 90 ? -8.109 8.43 8.18 1 96.81 90 LYS A CA 1
ATOM 715 C C . LYS A 1 90 ? -8.102 9.242 9.469 1 96.81 90 LYS A C 1
ATOM 717 O O . LYS A 1 90 ? -7.078 9.812 9.844 1 96.81 90 LYS A O 1
ATOM 722 N N . LEU A 1 91 ? -9.258 9.234 10.125 1 96.12 91 LEU A N 1
ATOM 723 C CA . LEU A 1 91 ? -9.383 9.828 11.445 1 96.12 91 LEU A CA 1
ATOM 724 C C . LEU A 1 91 ? -8.695 8.961 12.5 1 96.12 91 LEU A C 1
ATOM 726 O O . LEU A 1 91 ? -8.867 7.738 12.5 1 96.12 91 LEU A O 1
ATOM 730 N N . VAL A 1 92 ? -7.824 9.57 13.242 1 92.5 92 VAL A N 1
ATOM 731 C CA . VAL A 1 92 ? -7.203 8.828 14.336 1 92.5 92 VAL A CA 1
ATOM 732 C C . VAL A 1 92 ? -8.18 8.711 15.5 1 92.5 92 VAL A C 1
ATOM 734 O O . VAL A 1 92 ? -8.734 9.711 15.961 1 92.5 92 VAL A O 1
ATOM 737 N N . ALA A 1 93 ? -8.992 7.582 15.531 1 71.62 93 ALA A N 1
ATOM 738 C CA . ALA A 1 93 ? -9.961 7.418 16.609 1 71.62 93 ALA A CA 1
ATOM 739 C C . ALA A 1 93 ? -9.422 7.961 17.922 1 71.62 93 ALA A C 1
ATOM 741 O O . ALA A 1 93 ? -8.234 8.281 18.031 1 71.62 93 ALA A O 1
ATOM 742 N N . ASP A 1 94 ? -9.891 7.379 19.109 1 52.56 94 ASP A N 1
ATOM 743 C CA . ASP A 1 94 ? -9.875 7.871 20.484 1 52.56 94 ASP A CA 1
ATOM 744 C C . ASP A 1 94 ? -8.453 8.195 20.938 1 52.56 94 ASP A C 1
ATOM 746 O O . ASP A 1 94 ? -7.68 7.297 21.266 1 52.56 94 ASP A O 1
ATOM 750 N N . ALA A 1 95 ? -7.711 8.914 20.094 1 45.66 95 ALA A N 1
ATOM 751 C CA . ALA A 1 95 ? -6.59 9.234 20.969 1 45.66 95 ALA A CA 1
ATOM 752 C C . ALA A 1 95 ? -7.066 9.508 22.391 1 45.66 95 ALA A C 1
ATOM 754 O O . ALA A 1 95 ? -8.07 10.203 22.594 1 45.66 95 ALA A O 1
ATOM 755 N N . PRO A 1 96 ? -7.051 8.703 23.266 1 42.25 96 PRO A N 1
ATOM 756 C CA . PRO A 1 96 ? -7.367 9.391 24.516 1 42.25 96 PRO A CA 1
ATOM 757 C C . PRO A 1 96 ? -6.855 10.828 24.547 1 42.25 96 PRO A C 1
ATOM 759 O O . PRO A 1 96 ? -5.773 11.117 24.031 1 42.25 96 PRO A O 1
ATOM 762 N N . LEU A 1 97 ? -7.609 11.922 24.094 1 39.91 97 LEU A N 1
ATOM 763 C CA . LEU A 1 97 ? -7.16 13.219 24.578 1 39.91 97 LEU A CA 1
ATOM 764 C C . LEU A 1 97 ? -6.211 13.055 25.75 1 39.91 97 LEU A C 1
ATOM 766 O O . LEU A 1 97 ? -6.641 12.695 26.859 1 39.91 97 LEU A O 1
ATOM 770 N N . TYR A 1 98 ? -5.281 12.273 25.75 1 39.31 98 TYR A N 1
ATOM 771 C CA . TYR A 1 98 ? -4.391 12.453 26.891 1 39.31 98 TYR A CA 1
ATOM 772 C C . TYR A 1 98 ? -4.141 13.93 27.172 1 39.31 98 TYR A C 1
ATOM 774 O O . TYR A 1 98 ? -3.568 14.633 26.328 1 39.31 98 TYR A O 1
ATOM 782 N N . VAL A 1 99 ? -5.234 14.766 27.5 1 35.94 99 VAL A N 1
ATOM 783 C CA . VAL A 1 99 ? -4.965 15.891 28.391 1 35.94 99 VAL A CA 1
ATOM 784 C C . VAL A 1 99 ? -3.67 15.641 29.172 1 35.94 99 VAL A C 1
ATOM 786 O O . VAL A 1 99 ? -3.537 14.625 29.859 1 35.94 99 VAL A O 1
ATOM 789 N N . PHE A 1 100 ? -2.619 15.93 28.625 1 33.31 100 PHE A N 1
ATOM 790 C CA . PHE A 1 100 ? -1.511 16.266 29.516 1 33.31 100 PHE A CA 1
ATOM 791 C C . PHE A 1 100 ? -2.025 16.828 30.828 1 33.31 100 PHE A C 1
ATOM 793 O O . PHE A 1 100 ? -2.449 17.984 30.891 1 33.31 100 PHE A O 1
ATOM 800 N N . LYS A 1 101 ? -3.105 16.172 31.484 1 36.16 101 LYS A N 1
ATOM 801 C CA . LYS A 1 101 ? -3.229 16.469 32.906 1 36.16 101 LYS A CA 1
ATOM 802 C C . LYS A 1 101 ? -1.871 16.797 33.531 1 36.16 101 LYS A C 1
ATOM 804 O O . LYS A 1 101 ? -0.958 15.969 33.531 1 36.16 101 LYS A O 1
ATOM 809 N N . SER A 1 102 ? -1.436 18.062 33.5 1 34.56 102 SER A N 1
ATOM 810 C CA . SER A 1 102 ? -0.551 18.781 34.406 1 34.56 102 SER A CA 1
ATOM 811 C C . SER A 1 102 ? -0.485 18.109 35.75 1 34.56 102 SER A C 1
ATOM 813 O O . SER A 1 102 ? -1.43 17.438 36.156 1 34.56 102 SER A O 1
ATOM 815 N N . LEU A 1 103 ? 0.73 17.828 36.406 1 34.84 103 LEU A N 1
ATOM 816 C CA . LEU A 1 103 ? 1.245 17.656 37.781 1 34.84 103 LEU A CA 1
ATOM 817 C C . LEU A 1 103 ? 0.391 18.422 38.781 1 34.84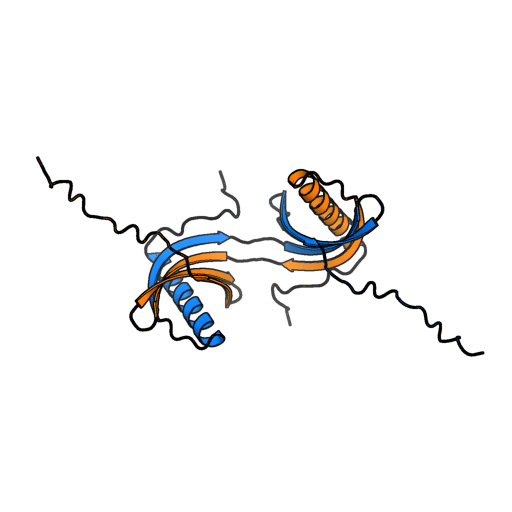 103 LEU A C 1
ATOM 819 O O . LEU A 1 103 ? 0.757 19.516 39.188 1 34.84 103 LEU A O 1
ATOM 823 N N . SER A 1 104 ? -0.916 18.578 38.438 1 32.62 104 SER A N 1
ATOM 824 C CA . SER A 1 104 ? -1.534 19.125 39.625 1 32.62 104 SER A CA 1
ATOM 825 C C . SER A 1 104 ? -1.335 18.219 40.812 1 32.62 104 SER A C 1
ATOM 827 O O . SER A 1 104 ? -2.109 17.281 41.031 1 32.62 104 SER A O 1
ATOM 829 N N . ILE A 1 105 ? -0.241 17.469 40.906 1 32.66 105 ILE A N 1
ATOM 830 C CA . ILE A 1 105 ? -0.021 16.875 42.219 1 32.66 105 ILE A CA 1
ATOM 831 C C . ILE A 1 105 ? -0.25 17.938 43.312 1 32.66 105 ILE A C 1
ATOM 833 O O . ILE A 1 105 ? -0.121 17.641 44.5 1 32.66 105 ILE A O 1
ATOM 837 N N . PHE A 1 106 ? -0.323 19.328 43.062 1 31.19 106 PHE A N 1
ATOM 838 C CA . PHE A 1 106 ? -0.429 20.031 44.312 1 31.19 106 PHE A CA 1
ATOM 839 C C . PHE A 1 106 ? -1.841 19.922 44.906 1 31.19 106 PHE A C 1
ATOM 841 O O . PHE A 1 106 ? -2.717 20.719 44.531 1 31.19 106 PHE A O 1
ATOM 848 N N . ASP A 1 107 ? -2.631 18.906 44.562 1 28.81 107 ASP A N 1
ATOM 849 C CA . ASP A 1 107 ? -3.887 18.859 45.312 1 28.81 107 ASP A CA 1
ATOM 850 C C . ASP A 1 107 ? -3.684 19.312 46.75 1 28.81 107 ASP A C 1
ATOM 852 O O . ASP A 1 107 ? -4.406 20.188 47.25 1 28.81 107 ASP A O 1
ATOM 856 N N . SER A 1 108 ? -3.592 18.359 47.75 1 27.84 108 SER A N 1
ATOM 857 C CA . SER A 1 108 ? -4.109 18.281 49.125 1 27.84 108 SER A CA 1
ATOM 858 C C . SER A 1 108 ? -3.271 19.109 50.094 1 27.84 108 SER A C 1
ATOM 860 O O . SER A 1 108 ? -3.449 19.031 51.312 1 27.84 108 SER A O 1
ATOM 862 N N . ILE A 1 109 ? -2.609 20.266 49.688 1 21.56 109 ILE A N 1
ATOM 863 C CA . ILE A 1 109 ? -2.705 21.234 50.781 1 21.56 109 ILE A CA 1
ATOM 864 C C . ILE A 1 109 ? -4.074 21.906 50.75 1 21.56 109 ILE A C 1
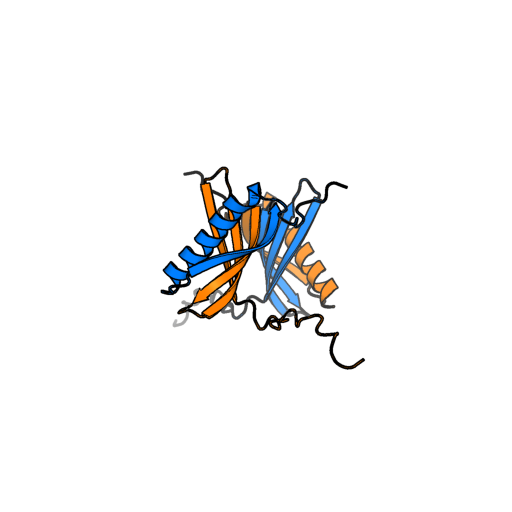ATOM 866 O O . ILE A 1 109 ? -4.621 22.172 49.656 1 21.56 109 ILE A O 1
ATOM 870 N N . MET B 1 1 ? 24.25 -0.431 11.008 1 26.67 1 MET B N 1
ATOM 871 C CA . MET B 1 1 ? 23.594 -1.445 10.188 1 26.67 1 MET B CA 1
ATOM 872 C C . MET B 1 1 ? 22.531 -0.821 9.289 1 26.67 1 MET B C 1
ATOM 874 O O . MET B 1 1 ? 21.75 0.01 9.742 1 26.67 1 MET B O 1
ATOM 878 N N . ALA B 1 2 ? 22.781 -0.61 8 1 33.5 2 ALA B N 1
ATOM 879 C CA . ALA B 1 2 ? 22.031 0.163 7.016 1 33.5 2 ALA B CA 1
ATOM 880 C C . ALA B 1 2 ? 20.531 -0.114 7.121 1 33.5 2 ALA B C 1
ATOM 882 O O . ALA B 1 2 ? 20.078 -1.242 6.898 1 33.5 2 ALA B O 1
ATOM 883 N N . THR B 1 3 ? 19.953 0.314 8.047 1 38.22 3 THR B N 1
ATOM 884 C CA . THR B 1 3 ? 18.547 -0.013 8.234 1 38.22 3 THR B CA 1
ATOM 885 C C . THR B 1 3 ? 17.781 0.134 6.922 1 38.22 3 THR B C 1
ATOM 887 O O . THR B 1 3 ? 17.75 1.215 6.328 1 38.22 3 THR B O 1
ATOM 890 N N . VAL B 1 4 ? 17.703 -0.781 5.977 1 43.41 4 VAL B N 1
ATOM 891 C CA . VAL B 1 4 ? 16.984 -0.96 4.715 1 43.41 4 VAL B CA 1
ATOM 892 C C . VAL B 1 4 ? 15.727 -0.101 4.699 1 43.41 4 VAL B C 1
ATOM 894 O O . VAL B 1 4 ? 15.344 0.469 5.727 1 43.41 4 VAL B O 1
ATOM 897 N N . GLY B 1 5 ? 14.945 -0.113 3.615 1 57.62 5 GLY B N 1
ATOM 898 C CA . GLY B 1 5 ? 13.719 0.592 3.285 1 57.62 5 GLY B CA 1
ATOM 899 C C . GLY B 1 5 ? 12.82 0.814 4.484 1 57.62 5 GLY B C 1
ATOM 900 O O . GLY B 1 5 ? 11.594 0.858 4.348 1 57.62 5 GLY B O 1
ATOM 901 N N . GLY B 1 6 ? 13.469 0.751 5.555 1 68.94 6 GLY B N 1
ATOM 902 C CA . GLY B 1 6 ? 12.648 0.81 6.75 1 68.94 6 GLY B CA 1
ATOM 903 C C . GLY B 1 6 ? 12.078 2.189 7.016 1 68.94 6 GLY B C 1
ATOM 904 O O . GLY B 1 6 ? 12.391 3.145 6.301 1 68.94 6 GLY B O 1
ATOM 905 N N . ILE B 1 7 ? 11.125 2.273 7.789 1 75 7 ILE B N 1
ATOM 906 C CA . ILE B 1 7 ? 10.445 3.477 8.258 1 75 7 ILE B CA 1
ATOM 907 C C . ILE B 1 7 ? 11.383 4.277 9.164 1 75 7 ILE B C 1
ATOM 909 O O . ILE B 1 7 ? 12.047 3.715 10.039 1 75 7 ILE B O 1
ATOM 913 N N . THR B 1 8 ? 11.68 5.535 8.789 1 83.75 8 THR B N 1
ATOM 914 C CA . THR B 1 8 ? 12.469 6.438 9.617 1 83.75 8 THR B CA 1
ATOM 915 C C . THR B 1 8 ? 11.641 7.652 10.031 1 83.75 8 THR B C 1
ATOM 917 O O . THR B 1 8 ? 10.742 8.078 9.305 1 83.75 8 THR B O 1
ATOM 920 N N . GLU B 1 9 ? 11.852 8.039 11.289 1 82.19 9 GLU B N 1
ATOM 921 C CA . GLU B 1 9 ? 11.211 9.273 11.711 1 82.19 9 GLU B CA 1
ATOM 922 C C . GLU B 1 9 ? 11.797 10.484 10.984 1 82.19 9 GLU B C 1
ATOM 924 O O . GLU B 1 9 ? 13.008 10.531 10.734 1 82.19 9 GLU B O 1
ATOM 929 N N . VAL B 1 10 ? 10.836 11.25 10.586 1 79.5 10 VAL B N 1
ATOM 930 C CA . VAL B 1 10 ? 11.312 12.492 9.992 1 79.5 10 VAL B CA 1
ATOM 931 C C . VAL B 1 10 ? 11.656 13.5 11.086 1 79.5 10 VAL B C 1
ATOM 933 O O . VAL B 1 10 ? 10.805 13.844 11.906 1 79.5 10 VAL B O 1
ATOM 936 N N . GLU B 1 11 ? 12.984 13.641 11.367 1 67.81 11 GLU B N 1
ATOM 937 C CA . GLU B 1 11 ? 13.422 14.578 12.398 1 67.81 11 GLU B CA 1
ATOM 938 C C . GLU B 1 11 ? 13.953 15.867 11.773 1 67.81 11 GLU B C 1
ATOM 940 O O . GLU B 1 11 ? 14.492 15.852 10.664 1 67.81 11 GLU B O 1
ATOM 945 N N . GLY B 1 12 ? 13.547 17.078 12.328 1 61.62 12 GLY B N 1
ATOM 946 C CA . GLY B 1 12 ? 14.219 18.328 12.039 1 61.62 12 GLY B CA 1
ATOM 947 C C . GLY B 1 12 ? 13.312 19.344 11.367 1 61.62 12 GLY B C 1
ATOM 948 O O . GLY B 1 12 ? 12.258 19 10.836 1 61.62 12 GLY B O 1
ATOM 949 N N . SER B 1 13 ? 13.742 20.609 11.477 1 57.41 13 SER B N 1
ATOM 950 C CA . SER B 1 13 ? 13.023 21.812 11.039 1 57.41 13 SER B CA 1
ATOM 951 C C . SER B 1 13 ? 12.836 21.812 9.523 1 57.41 13 SER B C 1
ATOM 953 O O . SER B 1 13 ? 11.805 22.266 9.023 1 57.41 13 SER B O 1
ATOM 955 N N . ALA B 1 14 ? 13.961 21.656 8.883 1 52.38 14 ALA B N 1
ATOM 956 C CA . ALA B 1 14 ? 13.906 21.734 7.426 1 52.38 14 ALA B CA 1
ATOM 957 C C . ALA B 1 14 ? 12.844 20.797 6.859 1 52.38 14 ALA B C 1
ATOM 959 O O . ALA B 1 14 ? 12.109 21.156 5.941 1 52.38 14 ALA B O 1
ATOM 960 N N . ASN B 1 15 ? 12.562 19.734 7.473 1 68.12 15 ASN B N 1
ATOM 961 C CA . ASN B 1 15 ? 11.648 18.703 6.98 1 68.12 15 ASN B CA 1
ATOM 962 C C . ASN B 1 15 ? 10.211 19 7.387 1 68.12 15 ASN B C 1
ATOM 964 O O . ASN B 1 15 ? 9.273 18.438 6.82 1 68.12 15 ASN B O 1
ATOM 968 N N . SER B 1 16 ? 10.352 20.188 7.926 1 81.44 16 SER B N 1
ATOM 969 C CA . SER B 1 16 ? 9.047 20.562 8.461 1 81.44 16 SER B CA 1
ATOM 970 C C . SER B 1 16 ? 8.195 21.266 7.41 1 81.44 16 SER B C 1
ATOM 972 O O . SER B 1 16 ? 7 20.969 7.285 1 81.44 16 SER B O 1
ATOM 974 N N . LEU B 1 17 ? 8.891 22.062 6.555 1 88.5 17 LEU B N 1
ATOM 975 C CA . LEU B 1 17 ? 8.109 22.766 5.543 1 88.5 17 LEU B CA 1
ATOM 976 C C . LEU B 1 17 ? 7.566 21.781 4.508 1 88.5 17 LEU B C 1
ATOM 978 O O . LEU B 1 17 ? 6.418 21.906 4.07 1 88.5 17 LEU B O 1
ATOM 982 N N . GLU B 1 18 ? 8.414 20.859 4.105 1 92.5 18 GLU B N 1
ATOM 983 C CA . GLU B 1 18 ? 7.984 19.859 3.135 1 92.5 18 GLU B CA 1
ATOM 984 C C . GLU B 1 18 ? 6.852 19 3.691 1 92.5 18 GLU B C 1
ATOM 986 O O . GLU B 1 18 ? 5.852 18.766 3.01 1 92.5 18 GLU B O 1
ATOM 991 N N . ILE B 1 19 ? 7.016 18.672 4.895 1 95.94 19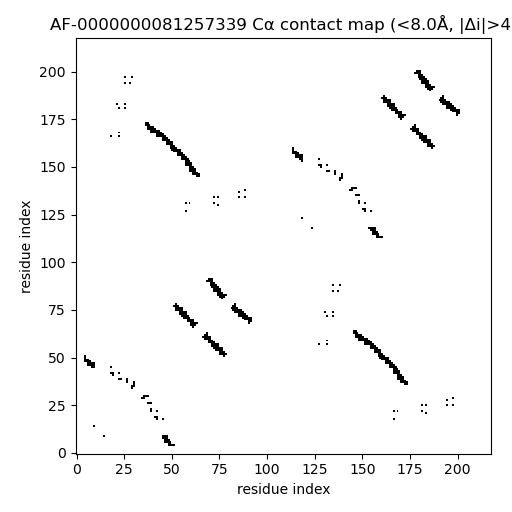 ILE B N 1
ATOM 992 C CA . ILE B 1 19 ? 6.02 17.812 5.531 1 95.94 19 ILE B CA 1
ATOM 993 C C . ILE B 1 19 ? 4.711 18.578 5.695 1 95.94 19 ILE B C 1
ATOM 995 O O . ILE B 1 19 ? 3.631 18.031 5.465 1 95.94 19 ILE B O 1
ATOM 999 N N . ASP B 1 20 ? 4.855 19.844 6.047 1 96.12 20 ASP B N 1
ATOM 1000 C CA . ASP B 1 20 ? 3.66 20.672 6.141 1 96.12 20 ASP B CA 1
ATOM 1001 C C . ASP B 1 20 ? 2.945 20.766 4.793 1 96.12 20 ASP B C 1
ATOM 1003 O O . ASP B 1 20 ? 1.717 20.688 4.73 1 96.12 20 ASP B O 1
ATOM 1007 N N . SER B 1 21 ? 3.734 20.922 3.82 1 96.75 21 SER B N 1
ATOM 1008 C CA . SER B 1 21 ? 3.164 21.016 2.48 1 96.75 21 SER B CA 1
ATOM 1009 C C . SER B 1 21 ? 2.443 19.734 2.094 1 96.75 21 SER B C 1
ATOM 1011 O O . SER B 1 21 ? 1.359 19.781 1.508 1 96.75 21 SER B O 1
ATOM 1013 N N . LEU B 1 22 ? 3.037 18.609 2.41 1 97.69 22 LEU B N 1
ATOM 1014 C CA . LEU B 1 22 ? 2.418 17.328 2.098 1 97.69 22 LEU B CA 1
ATOM 1015 C C . LEU B 1 22 ? 1.137 17.141 2.9 1 97.69 22 LEU B C 1
ATOM 1017 O O . LEU B 1 22 ? 0.152 16.609 2.387 1 97.69 22 LEU B O 1
ATOM 1021 N N . ALA B 1 23 ? 1.135 17.594 4.129 1 97.69 23 ALA B N 1
ATOM 1022 C CA . ALA B 1 23 ? -0.068 17.531 4.953 1 97.69 23 ALA B CA 1
ATOM 1023 C C . ALA B 1 23 ? -1.187 18.391 4.367 1 97.69 23 ALA B C 1
ATOM 1025 O O . ALA B 1 23 ? -2.334 17.938 4.273 1 97.69 23 ALA B O 1
ATOM 1026 N N . ARG B 1 24 ? -0.82 19.531 3.939 1 98.25 24 ARG B N 1
ATOM 1027 C CA . ARG B 1 24 ? -1.801 20.422 3.314 1 98.25 24 ARG B CA 1
ATOM 1028 C C . ARG B 1 24 ? -2.352 19.797 2.033 1 98.25 24 ARG B C 1
ATOM 1030 O O . ARG B 1 24 ? -3.559 19.844 1.785 1 98.25 24 ARG B O 1
ATOM 1037 N N . PHE B 1 25 ? -1.477 19.266 1.34 1 98.69 25 PHE B N 1
ATOM 1038 C CA . PHE B 1 25 ? -1.899 18.594 0.121 1 98.69 25 PHE B CA 1
ATOM 1039 C C . PHE B 1 25 ? -2.906 17.5 0.436 1 98.69 25 PHE B C 1
ATOM 1041 O O . PHE B 1 25 ? -3.906 17.344 -0.27 1 98.69 25 PHE B O 1
ATOM 1048 N N . ALA B 1 26 ? -2.641 16.703 1.414 1 98.69 26 ALA B N 1
ATOM 1049 C CA . ALA B 1 26 ? -3.523 15.609 1.801 1 98.69 26 ALA B CA 1
ATOM 1050 C C . ALA B 1 26 ? -4.891 16.125 2.234 1 98.69 26 ALA B C 1
ATOM 1052 O O . ALA B 1 26 ? -5.922 15.57 1.857 1 98.69 26 ALA B O 1
ATOM 1053 N N . VAL B 1 27 ? -4.895 17.188 2.961 1 98.75 27 VAL B N 1
ATOM 1054 C CA . VAL B 1 27 ? -6.141 17.781 3.439 1 98.75 27 VAL B CA 1
ATOM 1055 C C . VAL B 1 27 ? -6.945 18.312 2.256 1 98.75 27 VAL B C 1
ATOM 1057 O O . VAL B 1 27 ? -8.148 18.062 2.15 1 98.75 27 VAL B O 1
ATOM 1060 N N . ASP B 1 28 ? -6.23 19 1.359 1 98.56 28 ASP B N 1
ATOM 1061 C CA . ASP B 1 28 ? -6.891 19.547 0.18 1 98.56 28 ASP B CA 1
ATOM 1062 C C . ASP B 1 28 ? -7.492 18.438 -0.681 1 98.56 28 ASP B C 1
ATOM 1064 O O . ASP B 1 28 ? -8.617 18.562 -1.171 1 98.56 28 ASP B O 1
ATOM 1068 N N . ASP B 1 29 ? -6.773 17.422 -0.889 1 98.44 29 ASP B N 1
ATOM 1069 C CA . ASP B 1 29 ? -7.242 16.297 -1.673 1 98.44 29 ASP B CA 1
ATOM 1070 C C . ASP B 1 29 ? -8.492 15.672 -1.051 1 98.44 29 ASP B C 1
ATOM 1072 O O . ASP B 1 29 ? -9.453 15.359 -1.756 1 98.44 29 ASP B O 1
ATOM 1076 N N . TYR B 1 30 ? -8.469 15.508 0.215 1 98.25 30 TYR B N 1
ATOM 1077 C CA . TYR B 1 30 ? -9.609 14.953 0.935 1 98.25 30 TYR B CA 1
ATOM 1078 C C . TYR B 1 30 ? -10.828 15.859 0.799 1 98.25 30 TYR B C 1
ATOM 1080 O O . TYR B 1 30 ? -11.938 15.383 0.53 1 98.25 30 TYR B O 1
ATOM 1088 N N . ASN B 1 31 ? -10.562 17.109 0.983 1 98.31 31 ASN B N 1
ATOM 1089 C CA . ASN B 1 31 ? -11.656 18.062 0.866 1 98.31 31 ASN B CA 1
ATOM 1090 C C . ASN B 1 31 ? -12.281 18.047 -0.527 1 98.31 31 ASN B C 1
ATOM 1092 O O . ASN B 1 31 ? -13.5 18.062 -0.667 1 98.31 31 ASN B O 1
ATOM 1096 N N . LYS B 1 32 ? -11.422 18.062 -1.479 1 98.06 32 LYS B N 1
ATOM 1097 C CA . LYS B 1 32 ? -11.898 18.047 -2.859 1 98.06 32 LYS B CA 1
ATOM 1098 C C . LYS B 1 32 ? -12.742 16.797 -3.135 1 98.06 32 LYS B C 1
ATOM 1100 O O . LYS B 1 32 ? -13.781 16.875 -3.787 1 98.06 32 LYS B O 1
ATOM 1105 N N . LYS B 1 33 ? -12.445 15.695 -2.652 1 97.12 33 LYS B N 1
ATOM 1106 C CA . LYS B 1 33 ? -13.086 14.422 -2.951 1 97.12 33 LYS B CA 1
ATOM 1107 C C . LYS B 1 33 ? -14.336 14.227 -2.105 1 97.12 33 LYS B C 1
ATOM 1109 O O . LYS B 1 33 ? -15.273 13.531 -2.521 1 97.12 33 LYS B O 1
ATOM 1114 N N . HIS B 1 34 ? -14.359 14.797 -0.961 1 96.06 34 HIS B N 1
ATOM 1115 C CA . HIS B 1 34 ? -15.453 14.531 -0.04 1 96.06 34 HIS B CA 1
ATOM 1116 C C . HIS B 1 34 ? -16.297 15.781 0.193 1 96.06 34 HIS B C 1
ATOM 1118 O O . HIS B 1 34 ? -17.234 15.758 0.994 1 96.06 34 HIS B O 1
ATOM 1124 N N . ASN B 1 35 ? -16.016 16.734 -0.424 1 96.19 35 ASN B N 1
ATOM 1125 C CA . ASN B 1 35 ? -16.703 18.016 -0.238 1 96.19 35 ASN B CA 1
ATOM 1126 C C . ASN B 1 35 ? -16.688 18.453 1.222 1 96.19 35 ASN B C 1
ATOM 1128 O O . ASN B 1 35 ? -17.719 18.812 1.78 1 96.19 35 ASN B O 1
ATOM 1132 N N . SER B 1 36 ? -15.586 18.266 1.812 1 96 36 SER B N 1
ATOM 1133 C CA . SER B 1 36 ? -15.352 18.703 3.186 1 96 36 SER B CA 1
ATOM 1134 C C . SER B 1 36 ? -14.578 20.016 3.23 1 96 36 SER B C 1
ATOM 1136 O O . SER B 1 36 ? -14.172 20.547 2.191 1 96 36 SER B O 1
ATOM 1138 N N . MET B 1 37 ? -14.453 20.594 4.434 1 96.94 37 MET B N 1
ATOM 1139 C CA . MET B 1 37 ? -13.773 21.875 4.586 1 96.94 37 MET B CA 1
ATOM 1140 C C . MET B 1 37 ? -12.773 21.828 5.734 1 96.94 37 MET B C 1
ATOM 1142 O O . MET B 1 37 ? -12.648 22.781 6.5 1 96.94 37 MET B O 1
ATOM 1146 N N . LEU B 1 38 ? -12.172 20.734 5.902 1 98 38 LEU B N 1
ATOM 1147 C CA . LEU B 1 38 ? -11.125 20.625 6.914 1 98 38 LEU B CA 1
ATOM 1148 C C . LEU B 1 38 ? -10.062 21.703 6.707 1 98 38 LEU B C 1
ATOM 1150 O O . LEU B 1 38 ? -9.703 22.016 5.57 1 98 38 LEU B O 1
ATOM 1154 N N . GLU B 1 39 ? -9.57 22.234 7.863 1 98.19 39 GLU B N 1
ATOM 1155 C CA . GLU B 1 39 ? -8.492 23.219 7.824 1 98.19 39 GLU B CA 1
ATOM 1156 C C . GLU B 1 39 ? -7.234 22.672 8.508 1 98.19 39 GLU B C 1
ATOM 1158 O O . GLU B 1 39 ? -7.258 22.344 9.695 1 98.19 39 GLU B O 1
ATOM 1163 N N . PHE B 1 40 ? -6.18 22.672 7.77 1 98.06 40 PHE B N 1
ATOM 1164 C CA . PHE B 1 40 ? -4.906 22.203 8.305 1 98.06 40 PHE B CA 1
ATOM 1165 C C . PHE B 1 40 ? -4.395 23.156 9.383 1 98.06 40 PHE B C 1
ATOM 1167 O O . PHE B 1 40 ? -4.453 24.375 9.219 1 98.06 40 PHE B O 1
ATOM 1174 N N . LYS B 1 41 ? -3.859 22.531 10.484 1 97 41 LYS B N 1
ATOM 1175 C CA . LYS B 1 41 ? -3.295 23.359 11.539 1 97 41 LYS B CA 1
ATOM 1176 C C . LYS B 1 41 ? -1.801 23.094 11.703 1 97 41 LYS B C 1
ATOM 1178 O O . LYS B 1 41 ? -0.983 24 11.516 1 97 41 LYS B O 1
ATOM 1183 N N . LYS B 1 42 ? -1.437 21.859 12.086 1 95.25 42 LYS B N 1
ATOM 1184 C CA . LYS B 1 42 ? -0.025 21.547 12.297 1 95.25 42 LYS B CA 1
ATOM 1185 C C . LYS B 1 42 ? 0.231 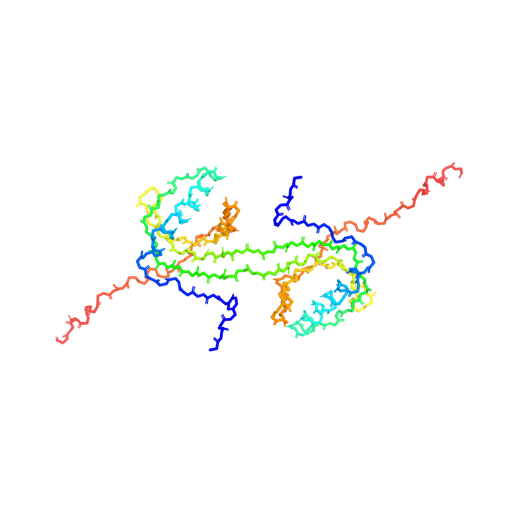20.047 12.188 1 95.25 42 LYS B C 1
ATOM 1187 O O . LYS B 1 42 ? -0.679 19.234 12.391 1 95.25 42 LYS B O 1
ATOM 1192 N N . VAL B 1 43 ? 1.499 19.766 11.977 1 95.69 43 VAL B N 1
ATOM 1193 C CA . VAL B 1 43 ? 1.946 18.375 11.977 1 95.69 43 VAL B CA 1
ATOM 1194 C C . VAL B 1 43 ? 2.314 17.969 13.398 1 95.69 43 VAL B C 1
ATOM 1196 O O . VAL B 1 43 ? 2.961 18.719 14.133 1 95.69 43 VAL B O 1
ATOM 1199 N N . LEU B 1 44 ? 1.826 16.75 13.781 1 93.88 44 LEU B N 1
ATOM 1200 C CA . LEU B 1 44 ? 2.154 16.219 15.102 1 93.88 44 LEU B CA 1
ATOM 1201 C C . LEU B 1 44 ? 3.289 15.203 15.008 1 93.88 44 LEU B C 1
ATOM 1203 O O . LEU B 1 44 ? 4.113 15.102 15.922 1 93.88 44 LEU B O 1
ATOM 1207 N N . ASN B 1 45 ? 3.332 14.492 13.969 1 92.5 45 ASN B N 1
ATOM 1208 C CA . ASN B 1 45 ? 4.332 13.453 13.742 1 92.5 45 ASN B CA 1
ATOM 1209 C C . ASN B 1 45 ? 4.449 13.094 12.258 1 92.5 45 ASN B C 1
ATOM 1211 O O . ASN B 1 45 ? 3.48 13.227 11.508 1 92.5 45 ASN B O 1
ATOM 1215 N N . ALA B 1 46 ? 5.699 12.688 11.953 1 94.25 46 ALA B N 1
ATOM 1216 C CA . ALA B 1 46 ? 5.91 12.258 10.57 1 94.25 46 ALA B CA 1
ATOM 1217 C C . ALA B 1 46 ? 6.98 11.172 10.484 1 94.25 46 ALA B C 1
ATOM 1219 O O . ALA B 1 46 ? 8 11.242 11.18 1 94.25 46 ALA B O 1
ATOM 1220 N N . LYS B 1 47 ? 6.695 10.188 9.68 1 93.56 47 LYS B N 1
ATOM 1221 C CA . LYS B 1 47 ? 7.648 9.148 9.312 1 93.56 47 LYS B CA 1
ATOM 1222 C C . LYS B 1 47 ? 7.758 9.016 7.793 1 93.56 47 LYS B C 1
ATOM 1224 O O . LYS B 1 47 ? 6.855 9.438 7.062 1 93.56 47 LYS B O 1
ATOM 1229 N N . GLN B 1 48 ? 8.883 8.523 7.438 1 92.56 48 GLN B N 1
ATOM 1230 C CA . GLN B 1 48 ? 9.078 8.305 6.008 1 92.56 48 GLN B CA 1
ATOM 1231 C C . GLN B 1 48 ? 9.609 6.898 5.734 1 92.56 48 GLN B C 1
ATOM 1233 O O . GLN B 1 48 ? 10.359 6.348 6.543 1 92.56 48 GLN B O 1
ATOM 1238 N N . GLN B 1 49 ? 9.258 6.344 4.559 1 90.62 49 GLN B N 1
ATOM 1239 C CA . GLN B 1 49 ? 9.719 5.043 4.086 1 90.62 49 GLN B CA 1
ATOM 1240 C C . GLN B 1 49 ? 10.094 5.102 2.607 1 90.62 49 GLN B C 1
ATOM 1242 O O . GLN B 1 49 ? 9.273 5.445 1.762 1 90.62 49 GLN B O 1
ATOM 1247 N N . VAL B 1 50 ? 11.344 4.855 2.498 1 91.06 50 VAL B N 1
ATOM 1248 C CA . VAL B 1 50 ? 11.766 4.746 1.104 1 91.06 50 VAL B CA 1
ATOM 1249 C C . VAL B 1 50 ? 11.242 3.445 0.505 1 91.06 50 VAL B C 1
ATOM 1251 O O . VAL B 1 50 ? 11.531 2.359 1.01 1 91.06 50 VAL B O 1
ATOM 1254 N N . VAL B 1 51 ? 10.414 3.682 -0.5 1 90.62 51 VAL B N 1
ATOM 1255 C CA . VAL B 1 51 ? 9.828 2.529 -1.178 1 90.62 51 VAL B CA 1
ATOM 1256 C C . VAL B 1 51 ? 10.5 2.33 -2.533 1 90.62 51 VAL B C 1
ATOM 1258 O O . VAL B 1 51 ? 10.57 3.26 -3.34 1 90.62 51 VAL B O 1
ATOM 1261 N N . ALA B 1 52 ? 11.109 1.104 -2.699 1 91.88 52 ALA B N 1
ATOM 1262 C CA . ALA B 1 52 ? 11.75 0.722 -3.957 1 91.88 52 ALA B CA 1
ATOM 1263 C C . ALA B 1 52 ? 11.555 -0.764 -4.242 1 91.88 52 ALA B C 1
ATOM 1265 O O . ALA B 1 52 ? 11.461 -1.574 -3.316 1 91.88 52 ALA B O 1
ATOM 1266 N N . GLY B 1 53 ? 11.484 -1.033 -5.578 1 93.88 53 GLY B N 1
ATOM 1267 C CA . GLY B 1 53 ? 11.305 -2.416 -5.992 1 93.88 53 GLY B CA 1
ATOM 1268 C C . GLY B 1 53 ? 10.125 -2.611 -6.922 1 93.88 53 GLY B C 1
ATOM 1269 O O . GLY B 1 53 ? 9.789 -1.719 -7.703 1 93.88 53 GLY B O 1
ATOM 1270 N N . THR B 1 54 ? 9.633 -3.83 -6.844 1 93.56 54 THR B N 1
ATOM 1271 C CA . THR B 1 54 ? 8.492 -4.176 -7.68 1 93.56 54 THR B CA 1
ATOM 1272 C C . THR B 1 54 ? 7.414 -4.879 -6.855 1 93.56 54 THR B C 1
ATOM 1274 O O . THR B 1 54 ? 7.723 -5.742 -6.031 1 93.56 54 THR B O 1
ATOM 1277 N N . VAL B 1 55 ? 6.223 -4.406 -7.094 1 94.12 55 VAL B N 1
ATOM 1278 C CA . VAL B 1 55 ? 5.086 -5.109 -6.512 1 94.12 55 VAL B CA 1
ATOM 1279 C C . VAL B 1 55 ? 4.398 -5.953 -7.582 1 94.12 55 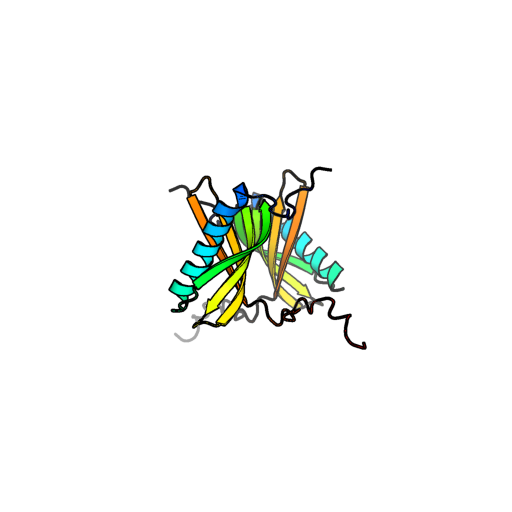VAL B C 1
ATOM 1281 O O . VAL B 1 55 ? 4.066 -5.453 -8.656 1 94.12 55 VAL B O 1
ATOM 1284 N N . TYR B 1 56 ? 4.238 -7.211 -7.223 1 95.69 56 TYR B N 1
ATOM 1285 C CA . TYR B 1 56 ? 3.539 -8.125 -8.117 1 95.69 56 TYR B CA 1
ATOM 1286 C C . TYR B 1 56 ? 2.148 -8.453 -7.582 1 95.69 56 TYR B C 1
ATOM 1288 O O . TYR B 1 56 ? 1.99 -8.773 -6.402 1 95.69 56 TYR B O 1
ATOM 1296 N N . TYR B 1 57 ? 1.221 -8.32 -8.477 1 96.25 57 TYR B N 1
ATOM 1297 C CA . TYR B 1 57 ? -0.145 -8.773 -8.234 1 96.25 57 TYR B CA 1
ATOM 1298 C C . TYR B 1 57 ? -0.418 -10.094 -8.945 1 96.25 57 TYR B C 1
ATOM 1300 O O . TYR B 1 57 ? -0.517 -10.133 -10.18 1 96.25 57 TYR B O 1
ATOM 1308 N N . ILE B 1 58 ? -0.572 -11.109 -8.156 1 96.5 58 ILE B N 1
ATOM 1309 C CA . ILE B 1 58 ? -0.626 -12.438 -8.766 1 96.5 58 ILE B CA 1
ATOM 1310 C C . ILE B 1 58 ? -1.938 -13.117 -8.398 1 96.5 58 ILE B C 1
ATOM 1312 O O . ILE B 1 58 ? -2.287 -13.211 -7.215 1 96.5 58 ILE B O 1
ATOM 1316 N N . THR B 1 59 ? -2.703 -13.516 -9.422 1 96.56 59 THR B N 1
ATOM 1317 C CA . THR B 1 59 ? -3.854 -14.391 -9.25 1 96.56 59 THR B CA 1
ATOM 1318 C C . THR B 1 59 ? -3.49 -15.836 -9.594 1 96.56 59 THR B C 1
ATOM 1320 O O . THR B 1 59 ? -2.924 -16.109 -10.656 1 96.56 59 THR B O 1
ATOM 1323 N N . PHE B 1 60 ? -3.799 -16.688 -8.641 1 96.44 60 PHE B N 1
ATOM 1324 C CA . PHE B 1 60 ? -3.359 -18.062 -8.844 1 96.44 60 PHE B CA 1
ATOM 1325 C C . PHE B 1 60 ? -4.367 -19.047 -8.266 1 96.44 60 PHE B C 1
ATOM 1327 O O . PHE B 1 60 ? -5.172 -18.688 -7.406 1 96.44 60 PHE B O 1
ATOM 1334 N N . GLU B 1 61 ? -4.328 -20.219 -8.773 1 97.19 61 GLU B N 1
ATOM 1335 C CA . GLU B 1 61 ? -5.156 -21.328 -8.312 1 97.19 61 GLU B CA 1
ATOM 1336 C C . GLU B 1 61 ? -4.426 -22.156 -7.258 1 97.19 61 GLU B C 1
ATOM 1338 O O . GLU B 1 61 ? -3.227 -22.406 -7.379 1 97.19 61 GLU B O 1
ATOM 1343 N N . VAL B 1 62 ? -5.168 -22.531 -6.266 1 97.88 62 VAL B N 1
ATOM 1344 C CA . VAL B 1 62 ? -4.664 -23.469 -5.266 1 97.88 62 VAL B CA 1
ATOM 1345 C C . VAL B 1 62 ? -5.676 -24.594 -5.051 1 97.88 62 VAL B C 1
ATOM 1347 O O . VAL B 1 62 ? -6.832 -24.484 -5.469 1 97.88 62 VAL B O 1
ATOM 1350 N N . THR B 1 63 ? -5.129 -25.625 -4.398 1 97.5 63 THR B N 1
ATOM 1351 C CA . THR B 1 63 ? -6.023 -26.656 -3.861 1 97.5 63 THR B CA 1
ATOM 1352 C C . THR B 1 63 ? -6.035 -26.609 -2.336 1 97.5 63 THR B C 1
ATOM 1354 O O . THR B 1 63 ? -4.992 -26.406 -1.708 1 97.5 63 THR B O 1
ATOM 1357 N N . ASP B 1 64 ? -7.145 -26.656 -1.834 1 95.25 64 ASP B N 1
ATOM 1358 C CA . ASP B 1 64 ? -7.402 -26.781 -0.402 1 95.25 64 ASP B CA 1
ATOM 1359 C C . ASP B 1 64 ? -8.172 -28.047 -0.079 1 95.25 64 ASP B C 1
ATOM 1361 O O . ASP B 1 64 ? -9.391 -28.094 -0.224 1 95.25 64 ASP B O 1
ATOM 1365 N N . GLY B 1 65 ? -7.484 -29.031 0.43 1 93.44 65 GLY B N 1
ATOM 1366 C CA . GLY B 1 65 ? -8.148 -30.297 0.687 1 93.44 65 GLY B CA 1
ATOM 1367 C C . GLY B 1 65 ? -8.789 -30.891 -0.55 1 93.44 65 GLY B C 1
ATOM 1368 O O . GLY B 1 65 ? -9.906 -31.422 -0.485 1 93.44 65 GLY B O 1
ATOM 1369 N N . GLY B 1 66 ? -8.32 -30.672 -1.685 1 92.44 66 GLY B N 1
ATOM 1370 C CA . GLY B 1 66 ? -8.82 -31.234 -2.926 1 92.44 66 GLY B CA 1
ATOM 1371 C C . GLY B 1 66 ? -9.703 -30.281 -3.707 1 92.44 66 GLY B C 1
ATOM 1372 O O . GLY B 1 66 ? -10.07 -30.562 -4.852 1 92.44 66 GLY B O 1
ATOM 1373 N N . HIS B 1 67 ? -10.125 -29.141 -3.113 1 95.31 67 HIS B N 1
ATOM 1374 C CA . HIS B 1 67 ? -10.961 -28.156 -3.795 1 95.31 67 HIS B CA 1
ATOM 1375 C C . HIS B 1 67 ? -10.125 -27 -4.336 1 95.31 67 HIS B C 1
ATOM 1377 O O . HIS B 1 67 ? -9.258 -26.469 -3.637 1 95.31 67 HIS B O 1
ATOM 1383 N N . LYS B 1 68 ? -10.523 -26.688 -5.605 1 95.94 68 LYS B N 1
ATOM 1384 C CA . LYS B 1 68 ? -9.82 -25.562 -6.238 1 95.94 68 LYS B CA 1
ATOM 1385 C C . LYS B 1 68 ? -10.336 -24.234 -5.711 1 95.94 68 LYS B C 1
ATOM 1387 O O . LYS B 1 68 ? -11.547 -24.047 -5.547 1 95.94 68 LYS B O 1
ATOM 1392 N N . LYS B 1 69 ? -9.375 -23.406 -5.422 1 96.38 69 LYS B N 1
ATOM 1393 C CA . LYS B 1 69 ? -9.68 -22.016 -5.039 1 96.38 69 LYS B CA 1
ATOM 1394 C C . LYS B 1 69 ? -8.766 -21.047 -5.77 1 96.38 69 LYS B C 1
ATOM 1396 O O . LYS B 1 69 ? -7.68 -21.406 -6.219 1 96.38 69 LYS B O 1
ATOM 1401 N N . VAL B 1 70 ? -9.273 -19.844 -5.945 1 97.19 70 VAL B N 1
ATOM 1402 C CA . VAL B 1 70 ? -8.484 -18.797 -6.594 1 97.19 70 VAL B CA 1
ATOM 1403 C C . VAL B 1 70 ? -8.172 -17.688 -5.59 1 97.19 70 VAL B C 1
ATOM 1405 O O . VAL B 1 70 ? -9.078 -17.172 -4.922 1 97.19 70 VAL B O 1
ATOM 1408 N N . TYR B 1 71 ? -6.914 -17.422 -5.492 1 97.88 71 TYR B N 1
ATOM 1409 C CA . TYR B 1 71 ? -6.449 -16.375 -4.594 1 97.88 71 TYR B CA 1
ATOM 1410 C C . TYR B 1 71 ? -5.668 -15.305 -5.355 1 97.88 71 TYR B C 1
ATOM 1412 O O . TYR B 1 71 ? -5.195 -15.547 -6.469 1 97.88 71 TYR B O 1
ATOM 1420 N N . GLU B 1 72 ? -5.605 -14.188 -4.777 1 97.81 72 GLU B N 1
ATOM 1421 C CA . GLU B 1 72 ? -4.707 -13.117 -5.203 1 97.81 72 GLU B CA 1
ATOM 1422 C C . GLU B 1 72 ? -3.717 -12.758 -4.098 1 97.81 72 GLU B C 1
ATOM 1424 O O . GLU B 1 72 ? -4.086 -12.695 -2.922 1 97.81 72 GLU B O 1
ATOM 1429 N N . ALA B 1 73 ? -2.512 -12.531 -4.535 1 98.25 73 ALA B N 1
ATOM 1430 C CA . ALA B 1 73 ? -1.488 -12.047 -3.609 1 98.25 73 ALA B CA 1
ATOM 1431 C C . ALA B 1 73 ? -0.756 -10.844 -4.184 1 98.25 73 ALA B C 1
ATOM 1433 O O . ALA B 1 73 ? -0.602 -10.719 -5.402 1 98.25 73 ALA B O 1
ATOM 1434 N N . LYS B 1 74 ? -0.354 -9.938 -3.307 1 97.12 74 LYS B N 1
ATOM 1435 C CA . LYS B 1 74 ? 0.577 -8.852 -3.594 1 97.12 74 LYS B CA 1
ATOM 1436 C C . LYS B 1 74 ? 1.943 -9.117 -2.969 1 97.12 74 LYS B C 1
ATOM 1438 O O . LYS B 1 74 ? 2.057 -9.258 -1.75 1 97.12 74 LYS B O 1
ATOM 1443 N N . VAL B 1 75 ? 2.922 -9.188 -3.832 1 97.81 75 VAL B N 1
ATOM 1444 C CA . VAL B 1 75 ? 4.262 -9.516 -3.354 1 97.81 75 VAL B CA 1
ATOM 1445 C C . VAL B 1 75 ? 5.227 -8.391 -3.715 1 97.81 75 VAL B C 1
ATOM 1447 O O . VAL B 1 75 ? 5.324 -7.996 -4.883 1 97.81 75 VAL B O 1
ATOM 1450 N N . TRP B 1 76 ? 5.902 -7.855 -2.648 1 96.56 76 TRP B N 1
ATOM 1451 C CA . TRP B 1 76 ? 6.91 -6.82 -2.838 1 96.56 76 TRP B CA 1
ATOM 1452 C C . TRP B 1 76 ? 8.305 -7.43 -2.92 1 96.56 76 TRP B C 1
ATOM 1454 O O . TRP B 1 76 ? 8.703 -8.211 -2.053 1 96.56 76 TRP B O 1
ATOM 1464 N N . VAL B 1 77 ? 9.016 -7.012 -4.066 1 96.31 77 VAL B N 1
ATOM 1465 C CA . VAL B 1 77 ? 10.344 -7.586 -4.301 1 96.31 77 VAL B CA 1
ATOM 1466 C C . VAL B 1 77 ? 11.359 -6.465 -4.488 1 96.31 77 VAL B C 1
ATOM 1468 O O . VAL B 1 77 ? 11.109 -5.496 -5.203 1 96.31 77 VAL B O 1
ATOM 1471 N N . LYS B 1 78 ? 12.484 -6.594 -3.758 1 94.88 78 LYS B N 1
ATOM 1472 C CA . LYS B 1 78 ? 13.68 -5.789 -3.971 1 94.88 78 LYS B CA 1
ATOM 1473 C C . LYS B 1 78 ? 14.875 -6.668 -4.328 1 94.88 78 LYS B C 1
ATOM 1475 O O . LYS B 1 78 ? 15.641 -7.07 -3.447 1 94.88 78 LYS B O 1
ATOM 1480 N N . PRO B 1 79 ? 15 -6.906 -5.562 1 92.56 79 PRO B N 1
ATOM 1481 C CA . PRO B 1 79 ? 16.016 -7.883 -5.973 1 92.56 79 PRO B CA 1
ATOM 1482 C C . PRO B 1 79 ? 17.422 -7.512 -5.492 1 92.56 79 PRO B C 1
ATOM 1484 O O . PRO B 1 79 ? 18.219 -8.391 -5.16 1 92.56 79 PRO B O 1
ATOM 1487 N N . TRP B 1 80 ? 17.703 -6.246 -5.383 1 92.31 80 TRP B N 1
ATOM 1488 C CA . TRP B 1 80 ? 19.031 -5.77 -5.02 1 92.31 80 TRP B CA 1
ATOM 1489 C C . TRP B 1 80 ? 19.297 -5.973 -3.533 1 92.31 80 TRP B C 1
ATOM 1491 O O . TRP B 1 80 ? 20.438 -5.93 -3.086 1 92.31 80 TRP B O 1
ATOM 1501 N N . LEU B 1 81 ? 18.281 -6.219 -2.754 1 92.25 81 LEU B N 1
ATOM 1502 C CA . LEU B 1 81 ? 18.422 -6.477 -1.325 1 92.25 81 LEU B CA 1
ATOM 1503 C C . LEU B 1 81 ? 18.031 -7.914 -0.99 1 92.25 81 LEU B C 1
ATOM 1505 O O . LEU B 1 81 ? 17.953 -8.281 0.184 1 92.25 81 LEU B O 1
ATOM 1509 N N . ASN B 1 82 ? 17.734 -8.711 -2.016 1 93.06 82 ASN B N 1
ATOM 1510 C CA . ASN B 1 82 ? 17.25 -10.07 -1.801 1 93.06 82 ASN B CA 1
ATOM 1511 C C . ASN B 1 82 ? 16.078 -10.094 -0.819 1 93.06 82 ASN B C 1
ATOM 1513 O O . ASN B 1 82 ? 16.047 -10.906 0.108 1 93.06 82 ASN B O 1
ATOM 1517 N N . PHE B 1 83 ? 15.203 -9.156 -1.064 1 94.62 83 PHE B N 1
ATOM 1518 C CA . PHE B 1 83 ? 14.055 -8.977 -0.19 1 94.62 83 PHE B CA 1
ATOM 1519 C C . PHE B 1 83 ? 12.766 -9.336 -0.916 1 94.62 83 PHE B C 1
ATOM 1521 O O . PHE B 1 83 ? 12.578 -8.984 -2.084 1 94.62 83 PHE B O 1
ATOM 1528 N N . LYS B 1 84 ? 11.844 -10.008 -0.269 1 96.5 84 LYS B N 1
ATOM 1529 C CA . LYS B 1 84 ? 10.461 -10.188 -0.705 1 96.5 84 LYS B CA 1
ATOM 1530 C C . LYS B 1 84 ? 9.516 -10.289 0.489 1 96.5 84 LYS B C 1
ATOM 1532 O O . LYS B 1 84 ? 9.891 -10.805 1.543 1 96.5 84 LYS B O 1
ATOM 1537 N N . GLU B 1 85 ? 8.344 -9.773 0.252 1 96.88 85 GLU B N 1
ATOM 1538 C CA . GLU B 1 85 ? 7.332 -9.781 1.309 1 96.88 85 GLU B CA 1
ATOM 1539 C C . GLU B 1 85 ? 5.926 -9.867 0.727 1 96.88 85 GLU B C 1
ATOM 1541 O O . GLU B 1 85 ? 5.605 -9.18 -0.246 1 96.88 85 GLU B O 1
ATOM 1546 N N . VAL B 1 86 ? 5.152 -10.727 1.399 1 98.19 86 VAL B N 1
ATOM 1547 C CA . VAL B 1 86 ? 3.742 -10.766 1.029 1 98.19 86 VAL B CA 1
ATOM 1548 C C . VAL B 1 86 ? 3 -9.617 1.713 1 98.19 86 VAL B C 1
ATOM 1550 O O . VAL B 1 86 ? 2.943 -9.555 2.943 1 98.19 86 VAL B O 1
ATOM 1553 N N . GLN B 1 87 ? 2.467 -8.742 0.94 1 95.88 87 GLN B N 1
ATOM 1554 C CA . GLN B 1 87 ? 1.762 -7.582 1.482 1 95.88 87 GLN B CA 1
ATOM 1555 C C . GLN B 1 87 ? 0.268 -7.863 1.619 1 95.88 87 GLN B C 1
ATOM 1557 O O . GLN B 1 87 ? -0.4 -7.289 2.482 1 95.88 87 GLN B O 1
ATOM 1562 N N . GLU B 1 88 ? -0.267 -8.625 0.739 1 96.81 88 GLU B N 1
ATOM 1563 C CA . GLU B 1 88 ? -1.676 -9.008 0.749 1 96.81 88 GLU B CA 1
ATOM 1564 C C . GLU B 1 88 ? -1.861 -10.438 0.267 1 96.81 88 GLU B C 1
ATOM 1566 O O . GLU B 1 88 ? -1.112 -10.914 -0.59 1 96.81 88 GLU B O 1
ATOM 1571 N N . PHE B 1 89 ? -2.814 -11.133 0.813 1 97.94 89 PHE B N 1
ATOM 1572 C CA . PHE B 1 89 ? -3.238 -12.477 0.44 1 97.94 89 PHE B CA 1
ATOM 1573 C C . PHE B 1 89 ? -4.727 -12.664 0.695 1 97.94 89 PHE B C 1
ATOM 1575 O O . PHE B 1 89 ? -5.176 -12.633 1.843 1 97.94 89 PHE B O 1
ATOM 1582 N N . LYS B 1 90 ? -5.496 -12.789 -0.408 1 96.88 90 LYS B N 1
ATOM 1583 C CA . LYS B 1 90 ? -6.945 -12.812 -0.213 1 96.88 90 LYS B CA 1
ATOM 1584 C C . LYS B 1 90 ? -7.613 -13.789 -1.171 1 96.88 90 LYS B C 1
ATOM 1586 O O . LYS B 1 90 ? -7.141 -13.992 -2.291 1 96.88 90 LYS B O 1
ATOM 1591 N N . LEU B 1 91 ? -8.711 -14.344 -0.706 1 96.12 91 LEU B N 1
ATOM 1592 C CA . LEU B 1 91 ? -9.555 -15.188 -1.548 1 96.12 91 LEU B CA 1
ATOM 1593 C C . LEU B 1 91 ? -10.336 -14.336 -2.553 1 96.12 91 LEU B C 1
ATOM 1595 O O . LEU B 1 91 ? -10.891 -13.297 -2.195 1 96.12 91 LEU B O 1
ATOM 1599 N N . VAL B 1 92 ? -10.234 -14.711 -3.803 1 92.44 92 VAL B N 1
ATOM 1600 C CA . VAL B 1 92 ? -11.023 -14 -4.809 1 92.44 92 VAL B CA 1
ATOM 1601 C C . VAL B 1 92 ? -12.477 -14.477 -4.75 1 92.44 92 VAL B C 1
ATOM 1603 O O . VAL B 1 92 ? -12.742 -15.68 -4.793 1 92.44 92 VAL B O 1
ATOM 1606 N N . ALA B 1 93 ? -13.336 -13.781 -3.963 1 71.75 93 ALA B N 1
ATOM 1607 C CA . ALA B 1 93 ? -14.734 -14.195 -3.877 1 71.75 93 ALA B CA 1
ATOM 1608 C C . ALA B 1 93 ? -15.234 -14.695 -5.227 1 71.75 93 ALA B C 1
ATOM 1610 O O . ALA B 1 93 ? -14.609 -14.461 -6.262 1 71.75 93 ALA B O 1
ATOM 1611 N N . ASP B 1 94 ? -16.594 -14.945 -5.312 1 52.81 94 ASP B N 1
ATOM 1612 C CA . ASP B 1 94 ? -17.359 -15.695 -6.305 1 52.81 94 ASP B CA 1
ATOM 1613 C C . ASP B 1 94 ? -17.016 -15.242 -7.723 1 52.81 94 ASP B C 1
ATOM 1615 O O . ASP B 1 94 ? -17.422 -14.156 -8.141 1 52.81 94 ASP B O 1
ATOM 1619 N N . ALA B 1 95 ? -15.742 -15.266 -8.055 1 45.31 95 ALA B N 1
ATOM 1620 C CA . ALA B 1 95 ? -15.805 -15.164 -9.508 1 45.31 95 ALA B CA 1
ATOM 1621 C C . ALA B 1 95 ? -17.016 -15.906 -10.055 1 45.31 95 ALA B C 1
ATOM 1623 O O . ALA B 1 95 ? -17.359 -17 -9.586 1 45.31 95 ALA B O 1
ATOM 1624 N N . PRO B 1 96 ? -18.031 -15.391 -10.43 1 42.12 96 PRO B N 1
ATOM 1625 C CA . PRO B 1 96 ? -18.875 -16.391 -11.109 1 42.12 96 PRO B CA 1
ATOM 1626 C C . PRO B 1 96 ? -18.047 -17.438 -11.836 1 42.12 96 PRO B C 1
ATOM 1628 O O . PRO B 1 96 ? -17.016 -17.125 -12.43 1 42.12 96 PRO B O 1
ATOM 1631 N N . LEU B 1 97 ? -17.609 -18.625 -11.234 1 39.59 97 LEU B N 1
ATOM 1632 C CA . LEU B 1 97 ? -17.219 -19.688 -12.156 1 39.59 97 LEU B CA 1
ATOM 1633 C C . LEU B 1 97 ? -17.734 -19.406 -13.562 1 39.59 97 LEU B C 1
ATOM 1635 O O . LEU B 1 97 ? -18.938 -19.516 -13.812 1 39.59 97 LEU B O 1
ATOM 1639 N N . TYR B 1 98 ? -17.609 -18.328 -14.133 1 39.16 98 TYR B N 1
ATOM 1640 C CA . TYR B 1 98 ? -17.984 -18.391 -15.539 1 39.16 98 TYR B CA 1
ATOM 1641 C C . TYR B 1 98 ? -17.422 -19.641 -16.203 1 39.16 98 TYR B C 1
ATOM 1643 O O . TYR B 1 98 ? -16.219 -19.812 -16.297 1 39.16 98 TYR B O 1
ATOM 1651 N N . VAL B 1 99 ? -17.875 -20.906 -15.789 1 35.97 99 VAL B N 1
ATOM 1652 C CA . VAL B 1 99 ? -17.938 -21.984 -16.766 1 35.97 99 VAL B CA 1
ATOM 1653 C C . VAL B 1 99 ? -18 -21.406 -18.172 1 35.97 99 VAL B C 1
ATOM 1655 O O . VAL B 1 99 ? -18.906 -20.641 -18.484 1 35.97 99 VAL B O 1
ATOM 1658 N N . PHE B 1 100 ? -16.969 -21.141 -18.766 1 33.34 100 PHE B N 1
ATOM 1659 C CA . PHE B 1 100 ? -16.984 -21.203 -20.219 1 33.34 100 PHE B CA 1
ATOM 1660 C C . PHE B 1 100 ? -17.969 -22.266 -20.703 1 33.34 100 PHE B C 1
ATOM 1662 O O . PHE B 1 100 ? -17.703 -23.469 -20.609 1 33.34 100 PHE B O 1
ATOM 1669 N N . LYS B 1 101 ? -19.266 -22.297 -20.203 1 36.28 101 LYS B N 1
ATOM 1670 C CA . LYS B 1 101 ? -20.281 -23.016 -20.984 1 36.28 101 LYS B CA 1
ATOM 1671 C C . LYS B 1 101 ? -19.922 -23.016 -22.469 1 36.28 101 LYS B C 1
ATOM 1673 O O . LYS B 1 101 ? -19.547 -21.969 -23.031 1 36.28 101 LYS B O 1
ATOM 1678 N N . SER B 1 102 ? -19.75 -24.25 -23.094 1 35.16 102 SER B N 1
ATOM 1679 C CA . SER B 1 102 ? -19.719 -24.797 -24.453 1 35.16 102 SER B CA 1
ATOM 1680 C C . SER B 1 102 ? -20.609 -24 -25.391 1 35.16 102 SER B C 1
ATOM 1682 O O . SER B 1 102 ? -21.672 -23.531 -25 1 35.16 102 SER B O 1
ATOM 1684 N N . LEU B 1 103 ? -20.172 -23.219 -26.391 1 34.19 103 LEU B N 1
ATOM 1685 C CA . LEU B 1 103 ? -20.875 -23.047 -27.672 1 34.19 103 LEU B CA 1
ATOM 1686 C C . LEU B 1 103 ? -21.766 -24.25 -27.969 1 34.19 103 LEU B C 1
ATOM 1688 O O . LEU B 1 103 ? -21.312 -25.234 -28.547 1 34.19 103 LEU B O 1
ATOM 1692 N N . SER B 1 104 ? -22.281 -24.859 -26.844 1 32.41 104 SER B N 1
ATOM 1693 C CA . SER B 1 104 ? -23.312 -25.766 -27.344 1 32.41 104 SER B CA 1
ATOM 1694 C C . SER B 1 104 ? -24.391 -25 -28.094 1 32.41 104 SER B C 1
ATOM 1696 O O . SER B 1 104 ? -25.344 -24.516 -27.5 1 32.41 104 SER B O 1
ATOM 1698 N N . ILE B 1 105 ? -24.078 -23.859 -28.75 1 33.03 105 ILE B N 1
ATOM 1699 C CA . ILE B 1 105 ? -25.125 -23.406 -29.672 1 33.03 105 ILE B CA 1
ATOM 1700 C C . ILE B 1 105 ? -25.594 -24.578 -30.531 1 33.03 105 ILE B C 1
ATOM 1702 O O . ILE B 1 105 ? -26.422 -24.406 -31.422 1 33.03 105 ILE B O 1
ATOM 1706 N N . PHE B 1 106 ? -24.953 -25.812 -30.609 1 31.08 106 PHE B N 1
ATOM 1707 C CA . PHE B 1 106 ? -25.641 -26.641 -31.578 1 31.08 106 PHE B CA 1
ATOM 1708 C C . PHE B 1 106 ? -26.953 -27.156 -31.031 1 31.08 106 PHE B C 1
ATOM 1710 O O . PHE B 1 106 ? -27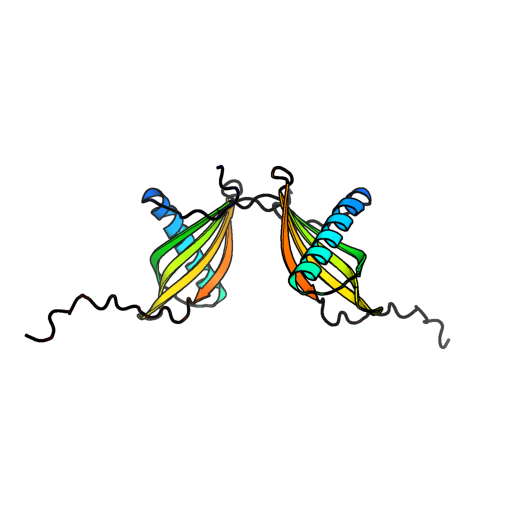.062 -28.312 -30.594 1 31.08 106 PHE B O 1
ATOM 1717 N N . ASP B 1 107 ? -27.484 -26.531 -29.984 1 28.02 107 ASP B N 1
ATOM 1718 C CA . ASP B 1 107 ? -28.766 -27.188 -29.734 1 28.02 107 ASP B CA 1
ATOM 1719 C C . ASP B 1 107 ? -29.594 -27.281 -31.016 1 28.02 107 ASP B C 1
ATOM 1721 O O . ASP B 1 107 ? -30.047 -28.375 -31.391 1 28.02 107 ASP B O 1
ATOM 1725 N N . SER B 1 108 ? -30.766 -26.484 -31.125 1 28.72 108 SER B N 1
ATOM 1726 C CA . SER B 1 108 ? -32.094 -26.719 -31.672 1 28.72 108 SER B CA 1
ATOM 1727 C C . SER B 1 108 ? -32.094 -26.594 -33.188 1 28.72 108 SER B C 1
ATOM 1729 O O . SER B 1 108 ? -32.938 -27.172 -33.875 1 28.72 108 SER B O 1
ATOM 1731 N N . ILE B 1 109 ? -31.344 -25.688 -34 1 23.36 109 ILE B N 1
ATOM 1732 C CA . ILE B 1 109 ? -31.812 -25.875 -35.344 1 23.36 109 ILE B CA 1
ATOM 1733 C C . ILE B 1 109 ? -31.203 -27.156 -35.938 1 23.36 109 ILE B C 1
ATOM 1735 O O . ILE B 1 109 ? -30.047 -27.469 -35.688 1 23.36 109 ILE B O 1
#

Radius of gyration: 23.84 Å; Cα contacts (8 Å, |Δi|>4): 367; chains: 2; bounding box: 56×56×86 Å

Sequence (218 aa):
MATVGGITEVEGSANSLEIDSLARFAVDDYNKKHNSMLEFKKVLNAKQQVVAGTVYYITFEVTDGGHKKVYEAKVWVKPWLNFKEVQEFKLVADAPLYVFKSLSIFDSIMATVGGITEVEGSANSLEIDSLARFAVDDYNKKHNSMLEFKKVLNAKQQVVAGTVYYITFEVTDGGHKKVYEAKVWVKPWLNFKEVQEFKLVADAPLYVFKSLSIFDSI

Solvent-accessible surface area (backbone atoms only — not comparable to full-atom values): 12607 Å² total; per-residue (Å²): 125,83,76,58,68,48,79,39,73,64,76,65,71,80,54,40,58,59,48,48,49,53,51,45,48,47,49,51,53,48,20,69,76,63,74,50,74,65,37,82,73,47,78,77,45,44,32,35,24,49,40,67,38,36,36,32,43,37,31,30,37,28,31,52,93,83,41,80,45,47,34,36,34,32,37,40,35,26,78,93,71,77,40,73,44,74,76,42,76,46,74,57,66,83,55,70,77,70,66,77,72,68,82,65,71,75,55,90,117,126,84,77,60,67,49,77,38,73,64,75,64,70,78,54,40,58,58,48,48,50,54,51,45,49,47,48,51,52,48,20,70,74,63,74,51,74,64,37,80,73,47,78,76,44,45,32,36,24,49,40,67,38,35,37,33,43,37,32,29,37,29,31,51,94,83,40,80,43,48,33,36,35,32,37,39,34,25,78,93,70,76,40,72,44,73,77,44,76,44,74,57,66,82,57,71,77,69,66,79,71,72,85,61,72,77,63,82,128